Protein AF-A0A850T2B2-F1 (afdb_monomer)

Foldseek 3Di:
DDDDDPPPPPPFAAADAQCLQADDAAPVLAGFHGPQQLLLQLLLLLVVVLVPDDPVLNVLLLQLSLLLSQLQLLSLFPQQCCVRPVVSVCVVGVVVVPQDPQLADNPRLLLSLLLVCLLLVPPPPPDRFLSSVLSCCLVPDHDPDDRDHNQDVNRRHDNSSVSSNVSSVVSCVVRNDHGRYRPDPVSSVSSSVSSNVSSVVSVDCVVANSNGDDPVDDSPVPPD

Nearest PDB structures (foldseek):
  7k7e-assembly1_A  TM=2.366E-01  e=3.733E+00  Corynebacterium diphtheriae
  6z45-assembly1_B  TM=2.445E-01  e=4.548E+00  Homo sapiens
  5i82-assembly2_C  TM=2.034E-01  e=3.220E+00  Corynebacterium diphtheriae
  5i82-assembly1_A  TM=1.773E-01  e=3.383E+00  Corynebacterium diphtheriae

Radius of gyration: 18.35 Å; Cα contacts (8 Å, |Δi|>4): 344; chains: 1; bounding box: 45×34×75 Å

Sequence (224 aa):
MIFPTSNKRKQGSAAIPYTQCYAKTDENGKPGINVEFHLRYVAEVCRILRRQLPKILAALSKPAIPSASTHDIGKVSPGFQLKYFRDALIKQISGLSDKPSGHFITDHAHISACALWAHVHENNPFECPTVAQIAAMHHGSVLTQPLPTDSGELLGGSAWSKERKKLIEKMEAEYGTLSFHVPSLVQRDFISGMVTISDWIGSDESFFPATGLPPDIDTRVFEK

pLDDT: mean 85.58, std 16.01, range [34.06, 98.56]

Structure (mmCIF, N/CA/C/O backbone):
data_AF-A0A850T2B2-F1
#
_entry.id   AF-A0A850T2B2-F1
#
loop_
_atom_site.group_PDB
_atom_site.id
_atom_site.type_symbol
_atom_site.label_atom_id
_atom_site.label_alt_id
_atom_site.label_comp_id
_atom_site.label_asym_id
_atom_site.label_entity_id
_atom_site.label_seq_id
_atom_site.pdbx_PDB_ins_code
_atom_site.Cartn_x
_atom_site.Cartn_y
_atom_site.Cartn_z
_atom_site.occupancy
_atom_site.B_iso_or_equiv
_atom_site.auth_seq_id
_atom_site.auth_comp_id
_atom_site.auth_asym_id
_atom_site.auth_atom_id
_atom_site.pdbx_PDB_model_num
ATOM 1 N N . MET A 1 1 ? 8.172 4.364 52.284 1.00 37.88 1 MET A N 1
ATOM 2 C CA . MET A 1 1 ? 6.956 4.753 51.540 1.00 37.88 1 MET A CA 1
ATOM 3 C C . MET A 1 1 ? 7.066 4.104 50.165 1.00 37.88 1 MET A C 1
ATOM 5 O O . MET A 1 1 ? 7.899 4.523 49.375 1.00 37.88 1 MET A O 1
ATOM 9 N N . ILE A 1 2 ? 6.383 2.976 49.955 1.00 36.66 2 ILE A N 1
ATOM 10 C CA . ILE A 1 2 ? 6.466 2.180 48.720 1.00 36.66 2 ILE A CA 1
ATOM 11 C C . ILE A 1 2 ? 5.334 2.663 47.814 1.00 36.66 2 ILE A C 1
ATOM 13 O O . ILE A 1 2 ? 4.167 2.490 48.156 1.00 36.66 2 ILE A O 1
ATOM 17 N N . PHE A 1 3 ? 5.668 3.306 46.697 1.00 34.41 3 PHE A N 1
ATOM 18 C CA . PHE A 1 3 ? 4.680 3.642 45.675 1.00 34.41 3 PHE A CA 1
ATOM 19 C C . PHE A 1 3 ? 4.346 2.375 44.876 1.00 34.41 3 PHE A C 1
ATOM 21 O O . PHE A 1 3 ? 5.269 1.730 44.373 1.00 34.41 3 PHE A O 1
ATOM 28 N N . PRO A 1 4 ? 3.067 1.995 44.724 1.00 38.66 4 PRO A N 1
ATOM 29 C CA . PRO A 1 4 ? 2.708 0.906 43.836 1.00 38.66 4 PRO A CA 1
ATOM 30 C C . PRO A 1 4 ? 2.873 1.381 42.389 1.00 38.66 4 PRO A C 1
ATOM 32 O O . PRO A 1 4 ? 2.158 2.263 41.912 1.00 38.66 4 PRO A O 1
ATOM 35 N N . THR A 1 5 ? 3.821 0.788 41.669 1.00 40.38 5 THR A N 1
ATOM 36 C CA . THR A 1 5 ? 3.915 0.912 40.216 1.00 40.38 5 THR A CA 1
ATOM 37 C C . THR A 1 5 ? 2.758 0.137 39.596 1.00 40.38 5 THR A C 1
ATOM 39 O O . THR A 1 5 ? 2.791 -1.085 39.464 1.00 40.38 5 THR A O 1
ATOM 42 N N . SER A 1 6 ? 1.693 0.843 39.202 1.00 38.44 6 SER A N 1
ATOM 43 C CA . SER A 1 6 ? 0.664 0.243 38.358 1.00 38.44 6 SER A CA 1
ATOM 44 C C . SER A 1 6 ? 1.270 -0.017 36.980 1.00 38.44 6 SER A C 1
ATOM 46 O O . SER A 1 6 ? 1.320 0.869 36.124 1.00 38.44 6 SER A O 1
ATOM 48 N N . ASN A 1 7 ? 1.746 -1.236 36.756 1.00 40.16 7 ASN A N 1
ATOM 49 C CA . ASN A 1 7 ? 2.176 -1.692 35.444 1.00 40.16 7 ASN A CA 1
ATOM 50 C C . ASN A 1 7 ? 0.926 -2.007 34.605 1.00 40.16 7 ASN A C 1
ATOM 52 O O . ASN A 1 7 ? 0.600 -3.161 34.329 1.00 40.16 7 ASN A O 1
ATOM 56 N N . LYS A 1 8 ? 0.165 -0.968 34.238 1.00 41.16 8 LYS A N 1
ATOM 57 C CA . LYS A 1 8 ? -0.848 -1.093 33.192 1.00 41.16 8 LYS A CA 1
ATOM 58 C C . LYS A 1 8 ? -0.082 -1.271 31.889 1.00 41.16 8 LYS A C 1
ATOM 60 O O . LYS A 1 8 ? 0.346 -0.290 31.286 1.00 41.16 8 LYS A O 1
ATOM 65 N N . ARG A 1 9 ? 0.089 -2.525 31.451 1.00 37.97 9 ARG A N 1
ATOM 66 C CA . ARG A 1 9 ? 0.326 -2.824 30.034 1.00 37.97 9 ARG A CA 1
ATOM 67 C C . ARG A 1 9 ? -0.724 -2.028 29.263 1.00 37.97 9 ARG A C 1
ATOM 69 O O . ARG A 1 9 ? -1.908 -2.347 29.359 1.00 37.97 9 ARG A O 1
ATOM 76 N N . LYS A 1 10 ? -0.310 -0.958 28.579 1.00 42.69 10 LYS A N 1
ATOM 77 C CA . LYS A 1 10 ? -1.158 -0.265 27.611 1.00 42.69 10 LYS A CA 1
ATOM 78 C C . LYS A 1 10 ? -1.513 -1.319 26.570 1.00 42.69 10 LYS A C 1
ATOM 80 O O . LYS A 1 10 ? -0.677 -1.679 25.747 1.00 42.69 10 LYS A O 1
ATOM 85 N N . GLN A 1 11 ? -2.701 -1.907 26.688 1.00 43.28 11 GLN A N 1
ATOM 86 C CA . GLN A 1 11 ? -3.266 -2.681 25.598 1.00 43.28 11 GLN A CA 1
ATOM 87 C C . GLN A 1 11 ? -3.373 -1.692 24.440 1.00 43.28 11 GLN A C 1
ATOM 89 O O . GLN A 1 11 ? -4.061 -0.679 24.568 1.00 43.28 11 GLN A O 1
ATOM 94 N N . GLY A 1 12 ? -2.604 -1.926 23.374 1.00 50.50 12 GLY A N 1
ATOM 95 C CA . GLY A 1 12 ? -2.763 -1.167 22.139 1.00 50.50 12 GLY A CA 1
ATOM 96 C C . GLY A 1 12 ? -4.225 -1.223 21.704 1.00 50.50 12 GLY A C 1
ATOM 97 O O . GLY A 1 12 ? -4.936 -2.169 22.059 1.00 50.50 12 GLY A O 1
ATOM 98 N N . SER A 1 13 ? -4.686 -0.205 20.976 1.00 59.59 13 SER A N 1
ATOM 99 C CA . SER A 1 13 ? -6.047 -0.220 20.436 1.00 59.59 13 SER A CA 1
ATOM 100 C C . SER A 1 13 ? -6.314 -1.551 19.724 1.00 59.59 13 SER A C 1
ATOM 102 O O . SER A 1 13 ? -5.437 -2.051 19.014 1.00 59.59 13 SER A O 1
ATOM 104 N N . ALA A 1 14 ? -7.481 -2.161 19.955 1.00 83.81 14 ALA A N 1
ATOM 105 C CA . ALA A 1 14 ? -7.878 -3.333 19.183 1.00 83.81 14 ALA A CA 1
ATOM 106 C C . ALA A 1 14 ? -7.812 -2.969 17.689 1.00 83.81 14 ALA A C 1
ATOM 108 O O . ALA A 1 14 ? -8.225 -1.874 17.307 1.00 83.81 14 ALA A O 1
ATOM 109 N N . ALA A 1 15 ? -7.238 -3.846 16.869 1.00 92.69 15 ALA A N 1
ATOM 110 C CA . ALA A 1 15 ? -7.205 -3.695 15.418 1.00 92.69 15 ALA A CA 1
ATOM 111 C C . ALA A 1 15 ? -8.206 -4.664 14.789 1.00 92.69 15 ALA A C 1
ATOM 113 O O . ALA A 1 15 ? -8.443 -5.743 15.337 1.00 92.69 15 ALA A O 1
ATOM 114 N N . ILE A 1 16 ? -8.771 -4.287 13.644 1.00 94.94 16 ILE A N 1
ATOM 115 C CA . ILE A 1 16 ? -9.492 -5.231 12.786 1.00 94.94 16 ILE A CA 1
ATOM 116 C C . ILE A 1 16 ? -8.487 -5.959 11.884 1.00 94.94 16 ILE A C 1
ATOM 118 O O . ILE A 1 16 ? -7.443 -5.382 11.570 1.00 94.94 16 ILE A O 1
ATOM 122 N N . PRO A 1 17 ? -8.778 -7.194 11.444 1.00 96.81 17 PRO A N 1
ATOM 123 C CA . PRO A 1 17 ? -7.978 -7.874 10.432 1.00 96.81 17 PRO A CA 1
ATOM 124 C C . PRO A 1 17 ? -7.782 -7.015 9.175 1.00 96.81 17 PRO A C 1
ATOM 126 O O . PRO A 1 17 ? -8.720 -6.345 8.732 1.00 96.81 17 PRO A O 1
ATOM 129 N N . TYR A 1 18 ? -6.603 -7.076 8.544 1.00 97.69 18 TYR A N 1
ATOM 130 C CA . TYR A 1 18 ? -6.355 -6.328 7.297 1.00 97.69 18 TYR A CA 1
ATOM 131 C C . TYR A 1 18 ? -7.363 -6.674 6.184 1.00 97.69 18 TYR A C 1
ATOM 133 O O . TYR A 1 18 ? -7.684 -5.826 5.355 1.00 97.69 18 TYR A O 1
ATOM 141 N N . THR A 1 19 ? -7.920 -7.889 6.199 1.00 95.75 19 THR A N 1
ATOM 142 C CA . THR A 1 19 ? -8.944 -8.352 5.247 1.00 95.75 19 THR A CA 1
ATOM 143 C C . THR A 1 19 ? -10.271 -7.595 5.358 1.00 95.75 19 THR A C 1
ATOM 145 O O . THR A 1 19 ? -11.078 -7.649 4.431 1.00 95.75 19 THR A O 1
ATOM 148 N N . GLN A 1 20 ? -10.491 -6.885 6.469 1.00 95.75 20 GLN A N 1
ATOM 149 C CA . GLN A 1 20 ? -11.664 -6.049 6.745 1.00 95.75 20 GLN A CA 1
ATOM 150 C C . GLN A 1 20 ? -11.359 -4.545 6.632 1.00 95.75 20 GLN A C 1
ATOM 152 O O . GLN A 1 20 ? -12.229 -3.721 6.909 1.00 95.75 20 GLN A O 1
ATOM 157 N N . CYS A 1 21 ? -10.136 -4.172 6.240 1.00 97.12 21 CYS A N 1
ATOM 158 C CA . CYS A 1 21 ? -9.776 -2.787 5.951 1.00 97.12 21 CYS A CA 1
ATOM 159 C C . CYS A 1 21 ? -10.123 -2.454 4.501 1.00 97.12 21 CYS A C 1
ATOM 161 O O . CYS A 1 21 ? -9.675 -3.137 3.580 1.00 97.12 21 CYS A O 1
ATOM 163 N N . TYR A 1 22 ? -10.879 -1.383 4.289 1.00 97.19 22 TYR A N 1
ATOM 164 C CA . TYR A 1 22 ? -11.360 -0.993 2.966 1.00 97.19 22 TYR A CA 1
ATOM 165 C C . TYR A 1 22 ? -10.413 -0.015 2.271 1.00 97.19 22 TYR A C 1
ATOM 167 O O . TYR A 1 22 ? -9.770 0.803 2.932 1.00 97.19 22 TYR A O 1
ATOM 175 N N . ALA A 1 23 ? -10.319 -0.099 0.943 1.00 96.38 23 ALA A N 1
ATOM 176 C CA . ALA A 1 23 ? -9.528 0.831 0.134 1.00 96.38 23 ALA A CA 1
ATOM 177 C C . ALA A 1 23 ? -10.381 1.833 -0.640 1.00 96.38 23 ALA A C 1
ATOM 179 O O . ALA A 1 23 ? -9.962 2.983 -0.783 1.00 96.38 23 ALA A O 1
ATOM 180 N N . LYS A 1 24 ? -11.552 1.402 -1.120 1.00 93.69 24 LYS A N 1
ATOM 181 C CA . LYS A 1 24 ? -12.480 2.210 -1.917 1.00 93.69 24 LYS A CA 1
ATOM 182 C C . LYS A 1 24 ? -13.882 2.196 -1.310 1.00 93.69 24 LYS A C 1
ATOM 184 O O . LYS A 1 24 ? -14.239 1.279 -0.566 1.00 93.69 24 LYS A O 1
ATOM 189 N N . THR A 1 25 ? -14.665 3.213 -1.642 1.00 91.81 25 THR A N 1
ATOM 190 C CA . THR A 1 25 ? -16.116 3.245 -1.428 1.00 91.81 25 THR A CA 1
ATOM 191 C C . THR A 1 25 ? -16.837 2.865 -2.717 1.00 91.81 25 THR A C 1
ATOM 193 O O . THR A 1 25 ? -16.293 3.091 -3.790 1.00 91.81 25 THR A O 1
ATOM 196 N N . ASP A 1 26 ? -18.045 2.316 -2.626 1.00 88.44 26 ASP A N 1
ATOM 197 C CA . ASP A 1 26 ? -18.934 2.164 -3.780 1.00 88.44 26 ASP A CA 1
ATOM 198 C C . ASP A 1 26 ? -19.604 3.497 -4.173 1.00 88.44 26 ASP A C 1
ATOM 200 O O . ASP A 1 26 ? -19.428 4.527 -3.514 1.00 88.44 26 ASP A O 1
ATOM 204 N N . GLU A 1 27 ? -20.420 3.463 -5.231 1.00 86.31 27 GLU A N 1
ATOM 205 C CA . GLU A 1 27 ? -21.204 4.606 -5.729 1.00 86.31 27 GLU A CA 1
ATOM 206 C C . GLU A 1 27 ? -22.140 5.233 -4.675 1.00 86.31 27 GLU A C 1
ATOM 208 O O . GLU A 1 27 ? -22.530 6.393 -4.792 1.00 86.31 27 GLU A O 1
ATOM 213 N N . ASN A 1 28 ? -22.481 4.484 -3.620 1.00 86.00 28 ASN A N 1
ATOM 214 C CA . ASN A 1 28 ? -23.339 4.914 -2.519 1.00 86.00 28 ASN A CA 1
ATOM 215 C C . ASN A 1 28 ? -22.534 5.364 -1.286 1.00 86.00 28 ASN A C 1
ATOM 217 O O . ASN A 1 28 ? -23.116 5.598 -0.223 1.00 86.00 28 ASN A O 1
ATOM 221 N N . GLY A 1 29 ? -21.204 5.451 -1.388 1.00 84.75 29 GLY A N 1
ATOM 222 C CA . GLY A 1 29 ? -20.316 5.802 -0.280 1.00 84.75 29 GLY A CA 1
ATOM 223 C C . GLY A 1 29 ? -20.150 4.694 0.766 1.00 84.75 29 GLY A C 1
ATOM 224 O O . GLY A 1 29 ? -19.632 4.952 1.854 1.00 84.75 29 GLY A O 1
ATOM 225 N N . LYS A 1 30 ? -20.594 3.463 0.486 1.00 89.06 30 LYS A N 1
ATOM 226 C CA . LYS A 1 30 ? -20.427 2.310 1.381 1.00 89.06 30 LYS A CA 1
ATOM 227 C C . LYS A 1 30 ? -19.070 1.644 1.154 1.00 89.06 30 LYS A C 1
ATOM 229 O O . LYS A 1 30 ? -18.462 1.838 0.107 1.00 89.06 30 LYS A O 1
ATOM 234 N N . PRO A 1 31 ? -18.569 0.848 2.114 1.00 93.06 31 PRO A N 1
ATOM 235 C CA . PRO A 1 31 ? -17.324 0.115 1.923 1.00 93.06 31 PRO A CA 1
ATOM 236 C C . PRO A 1 31 ? -17.368 -0.818 0.702 1.00 93.06 31 PRO A C 1
ATOM 238 O O . PRO A 1 31 ? -18.277 -1.640 0.595 1.00 93.06 31 PRO A O 1
ATOM 241 N N . GLY A 1 32 ? -16.387 -0.679 -0.192 1.00 92.62 32 GLY A N 1
ATOM 242 C CA . GLY A 1 32 ? -16.216 -1.506 -1.387 1.00 92.62 32 GLY A CA 1
ATOM 243 C C . GLY A 1 32 ? -15.112 -2.552 -1.214 1.00 92.62 32 GLY A C 1
ATOM 244 O O . GLY A 1 32 ? -15.068 -3.272 -0.215 1.00 92.62 32 GLY A O 1
ATOM 245 N N . ILE A 1 33 ? -14.191 -2.633 -2.178 1.00 94.06 33 ILE A N 1
ATOM 246 C CA . ILE A 1 33 ? -13.051 -3.552 -2.124 1.00 94.06 33 ILE A CA 1
ATOM 247 C C . ILE A 1 33 ? -12.125 -3.253 -0.939 1.00 94.06 33 ILE A C 1
ATOM 249 O O . ILE A 1 33 ? -11.910 -2.102 -0.532 1.00 94.06 33 ILE A O 1
ATOM 253 N N . ASN A 1 34 ? -11.537 -4.322 -0.403 1.00 95.81 34 ASN A N 1
ATOM 254 C CA . ASN A 1 34 ? -10.546 -4.221 0.658 1.00 95.81 34 ASN A CA 1
ATOM 255 C C . ASN A 1 34 ? -9.162 -3.801 0.124 1.00 95.81 34 ASN A C 1
ATOM 257 O O . ASN A 1 34 ? -8.914 -3.785 -1.085 1.00 95.81 34 ASN A O 1
ATOM 261 N N . VAL A 1 35 ? -8.260 -3.444 1.043 1.00 97.81 35 VAL A N 1
ATOM 262 C CA . VAL A 1 35 ? -6.896 -2.999 0.706 1.00 97.81 35 VAL A CA 1
ATOM 263 C C . VAL A 1 35 ? -6.122 -4.070 -0.057 1.00 97.81 35 VAL A C 1
ATOM 265 O O . VAL A 1 35 ? -5.463 -3.753 -1.039 1.00 97.81 35 VAL A O 1
ATOM 268 N N . GLU A 1 36 ? -6.242 -5.338 0.336 1.00 97.31 36 GLU A N 1
ATOM 269 C CA . GLU A 1 36 ? -5.565 -6.452 -0.335 1.00 97.31 36 GLU A CA 1
ATOM 270 C C . GLU A 1 36 ? -5.941 -6.546 -1.822 1.00 97.31 36 GLU A C 1
ATOM 272 O O . GLU A 1 36 ? -5.057 -6.655 -2.669 1.00 97.31 36 GLU A O 1
ATOM 277 N N . PHE A 1 37 ? -7.231 -6.466 -2.161 1.00 95.25 37 PHE A N 1
ATOM 278 C CA . PHE A 1 37 ? -7.676 -6.521 -3.556 1.00 95.25 37 PHE A CA 1
ATOM 279 C C . PHE A 1 37 ? -7.165 -5.335 -4.375 1.00 95.25 37 PHE A C 1
ATOM 281 O O . PHE A 1 37 ? -6.673 -5.545 -5.483 1.00 95.25 37 PHE A O 1
ATOM 288 N N . HIS A 1 38 ? -7.210 -4.118 -3.823 1.00 97.00 38 HIS A N 1
ATOM 289 C CA . HIS A 1 38 ? -6.655 -2.936 -4.496 1.00 97.00 38 HIS A CA 1
ATOM 290 C C . HIS A 1 38 ? -5.157 -3.101 -4.786 1.00 97.00 38 HIS A C 1
ATOM 292 O O . HIS A 1 38 ? -4.717 -2.894 -5.915 1.00 97.00 38 HIS A O 1
ATOM 298 N N . LEU A 1 39 ? -4.379 -3.565 -3.803 1.00 97.81 39 LEU A N 1
ATOM 299 C CA . LEU A 1 39 ? -2.945 -3.820 -3.974 1.00 97.81 39 LEU A CA 1
ATOM 300 C C . LEU A 1 39 ? -2.662 -4.841 -5.081 1.00 97.81 39 LEU A C 1
ATOM 302 O O . LEU A 1 39 ? -1.748 -4.632 -5.882 1.00 97.81 39 LEU A O 1
ATOM 306 N N . ARG A 1 40 ? -3.465 -5.911 -5.172 1.00 97.06 40 ARG A N 1
ATOM 307 C CA . ARG A 1 40 ? -3.362 -6.877 -6.274 1.00 97.06 40 ARG A CA 1
ATOM 308 C C . ARG A 1 40 ? -3.625 -6.213 -7.619 1.00 97.06 40 ARG A C 1
ATOM 310 O O . ARG A 1 40 ? -2.798 -6.346 -8.511 1.00 97.06 40 ARG A O 1
ATOM 317 N N . TYR A 1 41 ? -4.715 -5.460 -7.768 1.00 95.88 41 TYR A N 1
ATOM 318 C CA . TYR A 1 41 ? -5.038 -4.788 -9.034 1.00 95.88 41 TYR A CA 1
ATOM 319 C C . TYR A 1 41 ? -3.892 -3.889 -9.505 1.00 95.88 41 TYR A C 1
ATOM 321 O O . TYR A 1 41 ? -3.453 -3.987 -10.651 1.00 95.88 41 TYR A O 1
ATOM 329 N N . VAL A 1 42 ? -3.332 -3.090 -8.601 1.00 97.56 42 VAL A N 1
ATOM 330 C CA . VAL A 1 42 ? -2.213 -2.194 -8.914 1.00 97.56 42 VAL A CA 1
ATOM 331 C C . VAL A 1 42 ? -0.940 -2.973 -9.279 1.00 97.56 42 VAL A C 1
ATOM 333 O O . VAL A 1 42 ? -0.238 -2.602 -10.223 1.00 97.56 42 VAL A O 1
ATOM 336 N N . ALA A 1 43 ? -0.653 -4.095 -8.615 1.00 97.25 43 ALA A N 1
ATOM 337 C CA . ALA A 1 43 ? 0.478 -4.959 -8.962 1.00 97.25 43 ALA A CA 1
ATOM 338 C C . ALA A 1 43 ? 0.307 -5.657 -10.328 1.00 97.25 43 ALA A C 1
ATOM 340 O O . ALA A 1 43 ? 1.262 -5.759 -11.106 1.00 97.25 43 ALA A O 1
ATOM 341 N N . GLU A 1 44 ? -0.908 -6.109 -10.650 1.00 95.94 44 GLU A N 1
ATOM 342 C CA . GLU A 1 44 ? -1.291 -6.670 -11.951 1.00 95.94 44 GLU A CA 1
ATOM 343 C C . GLU A 1 44 ? -1.097 -5.660 -13.084 1.00 95.94 44 GLU A C 1
ATOM 345 O O . GLU A 1 44 ? -0.399 -5.950 -14.062 1.00 95.94 44 GLU A O 1
ATOM 350 N N . VAL A 1 45 ? -1.612 -4.442 -12.912 1.00 96.88 45 VAL A N 1
ATOM 351 C CA . VAL A 1 45 ? -1.394 -3.340 -13.854 1.00 96.88 45 VAL A CA 1
ATOM 352 C C . VAL A 1 45 ? 0.101 -3.063 -14.022 1.00 96.88 45 VAL A C 1
ATOM 354 O O . VAL A 1 45 ? 0.594 -3.006 -15.151 1.00 96.88 45 VAL A O 1
ATOM 357 N N . CYS A 1 46 ? 0.852 -2.958 -12.922 1.00 97.00 46 CYS A N 1
ATOM 358 C CA . CYS A 1 46 ? 2.287 -2.680 -12.965 1.00 97.00 46 CYS A CA 1
ATOM 359 C C . CYS A 1 46 ? 3.059 -3.740 -13.764 1.00 97.00 46 CYS A C 1
ATOM 361 O O . CYS A 1 46 ? 3.940 -3.412 -14.567 1.00 97.00 46 CYS A O 1
ATOM 363 N N . ARG A 1 47 ? 2.710 -5.023 -13.607 1.00 95.81 47 ARG A N 1
ATOM 364 C CA . ARG A 1 47 ? 3.320 -6.114 -14.378 1.00 95.81 47 ARG A CA 1
ATOM 365 C C . ARG A 1 47 ? 3.019 -5.994 -15.868 1.00 95.81 47 ARG A C 1
ATOM 367 O O . ARG A 1 47 ? 3.930 -6.208 -16.670 1.00 95.81 47 ARG A O 1
ATOM 374 N N . ILE A 1 48 ? 1.782 -5.656 -16.240 1.00 95.31 48 ILE A N 1
ATOM 375 C CA . ILE A 1 48 ? 1.384 -5.460 -17.642 1.00 95.31 48 ILE A CA 1
ATOM 376 C C . ILE A 1 48 ? 2.156 -4.284 -18.247 1.00 95.31 48 ILE A C 1
ATOM 378 O O . ILE A 1 48 ? 2.794 -4.456 -19.286 1.00 95.31 48 ILE A O 1
ATOM 382 N N . LEU A 1 49 ? 2.199 -3.133 -17.567 1.00 95.00 49 LEU A N 1
ATOM 383 C CA . LEU A 1 49 ? 2.973 -1.967 -18.007 1.00 95.00 49 LEU A CA 1
ATOM 384 C C . LEU A 1 49 ? 4.454 -2.313 -18.178 1.00 95.00 49 LEU A C 1
ATOM 386 O O . LEU A 1 49 ? 5.060 -2.005 -19.203 1.00 95.00 49 LEU A O 1
ATOM 390 N N . ARG A 1 50 ? 5.040 -3.029 -17.211 1.00 94.88 50 ARG A N 1
ATOM 391 C CA . ARG A 1 50 ? 6.441 -3.454 -17.272 1.00 94.88 50 ARG A CA 1
ATOM 392 C C . ARG A 1 50 ? 6.736 -4.356 -18.474 1.00 94.88 50 ARG A C 1
ATOM 394 O O . ARG A 1 50 ? 7.817 -4.237 -19.047 1.00 94.88 50 ARG A O 1
ATOM 401 N N . ARG A 1 51 ? 5.815 -5.247 -18.863 1.00 94.56 51 ARG A N 1
ATOM 402 C CA . ARG A 1 51 ? 5.971 -6.124 -20.044 1.00 94.56 51 ARG A CA 1
ATOM 403 C C . ARG A 1 51 ? 6.008 -5.345 -21.360 1.00 94.56 51 ARG A C 1
ATOM 405 O O . ARG A 1 51 ? 6.601 -5.831 -22.317 1.00 94.56 51 ARG A O 1
ATOM 412 N N . GLN A 1 52 ? 5.414 -4.154 -21.403 1.00 93.94 52 GLN A N 1
ATOM 413 C CA . GLN A 1 52 ? 5.409 -3.292 -22.588 1.00 93.94 52 GLN A CA 1
ATOM 414 C C . GLN A 1 52 ? 6.660 -2.408 -22.705 1.00 93.94 52 GLN A C 1
ATOM 416 O O . GLN A 1 52 ? 6.877 -1.776 -23.738 1.00 93.94 52 GLN A O 1
ATOM 421 N N . LEU A 1 53 ? 7.510 -2.364 -21.673 1.00 93.75 53 LEU A N 1
ATOM 422 C CA . LEU A 1 53 ? 8.726 -1.559 -21.692 1.00 93.75 53 LEU A CA 1
ATOM 423 C C . LEU A 1 53 ? 9.833 -2.191 -22.557 1.00 93.75 53 LEU A C 1
ATOM 425 O O . LEU A 1 53 ? 10.002 -3.414 -22.570 1.00 93.75 53 LEU A O 1
ATOM 429 N N . PRO A 1 54 ? 10.695 -1.368 -23.187 1.00 95.38 54 PRO A N 1
ATOM 430 C CA . PRO A 1 54 ? 11.961 -1.833 -23.741 1.00 95.38 54 PRO A CA 1
ATOM 431 C C . PRO A 1 54 ? 12.782 -2.619 -22.708 1.00 95.38 54 PRO A C 1
ATOM 433 O O . PRO A 1 54 ? 12.803 -2.269 -21.526 1.00 95.38 54 PRO A O 1
ATOM 436 N N . LYS A 1 55 ? 13.527 -3.640 -23.161 1.00 92.38 55 LYS A N 1
ATOM 437 C CA . LYS A 1 55 ? 14.273 -4.580 -22.291 1.00 92.38 55 LYS A CA 1
ATOM 438 C C . LYS A 1 55 ? 15.107 -3.892 -21.203 1.00 92.38 55 LYS A C 1
ATOM 440 O O . LYS A 1 55 ? 15.122 -4.358 -20.066 1.00 92.38 55 LYS A O 1
ATOM 445 N N . ILE A 1 56 ? 15.780 -2.790 -21.541 1.00 89.75 56 ILE A N 1
ATOM 446 C CA . ILE A 1 56 ? 16.613 -2.040 -20.592 1.00 89.75 56 ILE A CA 1
ATOM 447 C C . ILE A 1 56 ? 15.780 -1.413 -19.466 1.00 89.75 56 ILE A C 1
ATOM 449 O O . ILE A 1 56 ? 16.119 -1.563 -18.296 1.00 89.75 56 ILE A O 1
ATOM 453 N N . LEU A 1 57 ? 14.643 -0.796 -19.796 1.00 90.81 57 LEU A N 1
ATOM 454 C CA . LEU A 1 57 ? 13.747 -0.195 -18.809 1.00 90.81 57 LEU A CA 1
ATOM 455 C C . LEU A 1 57 ? 13.050 -1.270 -17.967 1.00 90.81 57 LEU A C 1
ATOM 457 O O . LEU A 1 57 ? 12.938 -1.115 -16.756 1.00 90.81 57 LEU A O 1
ATOM 461 N N . ALA A 1 58 ? 12.673 -2.401 -18.573 1.00 88.94 58 ALA A N 1
ATOM 462 C CA . ALA A 1 58 ? 12.107 -3.544 -17.855 1.00 88.94 58 ALA A CA 1
ATOM 463 C C . ALA A 1 58 ? 13.092 -4.175 -16.848 1.00 88.94 58 ALA A C 1
ATOM 465 O O . ALA A 1 58 ? 12.679 -4.727 -15.821 1.00 88.94 58 ALA A O 1
ATOM 466 N N . ALA A 1 59 ? 14.398 -4.125 -17.132 1.00 87.00 59 ALA A N 1
ATOM 467 C CA . ALA A 1 59 ? 15.434 -4.572 -16.204 1.00 87.00 59 ALA A CA 1
ATOM 468 C C . ALA A 1 59 ? 15.604 -3.597 -15.028 1.00 87.00 59 ALA A C 1
ATOM 470 O O . ALA A 1 59 ? 15.747 -4.043 -13.890 1.00 87.00 59 ALA A O 1
ATOM 471 N N . LEU A 1 60 ? 15.527 -2.288 -15.290 1.00 86.81 60 LEU A N 1
ATOM 472 C CA . LEU A 1 60 ? 15.594 -1.243 -14.264 1.00 86.81 60 LEU A CA 1
ATOM 473 C C . LEU A 1 60 ? 14.348 -1.220 -13.363 1.00 86.81 60 LEU A C 1
ATOM 475 O O . LEU A 1 60 ? 14.457 -0.919 -12.179 1.00 86.81 60 LEU A O 1
ATOM 479 N N . SER A 1 61 ? 13.176 -1.596 -13.869 1.00 88.38 61 SER A N 1
ATOM 480 C CA . SER A 1 61 ? 11.928 -1.612 -13.095 1.00 88.38 61 SER A CA 1
ATOM 481 C C . SER A 1 61 ? 11.624 -2.937 -12.395 1.00 88.38 61 SER A C 1
ATOM 483 O O . SER A 1 61 ? 10.486 -3.161 -11.994 1.00 88.38 61 SER A O 1
ATOM 485 N N . LYS A 1 62 ? 12.600 -3.839 -12.215 1.00 86.75 62 LYS A N 1
ATOM 486 C CA . LYS A 1 62 ? 12.373 -5.100 -11.477 1.00 86.75 62 LYS A CA 1
ATOM 487 C C . LYS A 1 62 ? 11.686 -4.898 -10.110 1.00 86.75 62 LYS A C 1
ATOM 489 O O . LYS A 1 62 ? 10.741 -5.636 -9.851 1.00 86.75 62 LYS A O 1
ATOM 494 N N . PRO A 1 63 ? 12.064 -3.904 -9.279 1.00 92.38 63 PRO A N 1
ATOM 495 C CA . PRO A 1 63 ? 11.391 -3.673 -7.999 1.00 92.38 63 PRO A CA 1
ATOM 496 C C . PRO A 1 63 ? 9.991 -3.046 -8.115 1.00 92.38 63 PRO A C 1
ATOM 498 O O . PRO A 1 63 ? 9.310 -2.923 -7.106 1.00 92.38 63 PRO A O 1
ATOM 501 N N . ALA A 1 64 ? 9.537 -2.644 -9.309 1.00 94.56 64 ALA A N 1
ATOM 502 C CA . ALA A 1 64 ? 8.281 -1.909 -9.457 1.00 94.56 64 ALA A CA 1
ATOM 503 C C . ALA A 1 64 ? 7.049 -2.735 -9.076 1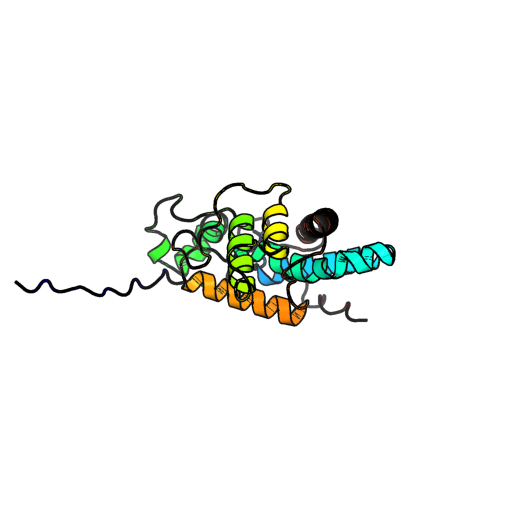.00 94.56 64 ALA A C 1
ATOM 505 O O . ALA A 1 64 ? 6.161 -2.207 -8.420 1.00 94.56 64 ALA A O 1
ATOM 506 N N . ILE A 1 65 ? 7.011 -4.024 -9.427 1.00 96.00 65 ILE A N 1
ATOM 507 C CA . ILE A 1 65 ? 5.874 -4.904 -9.114 1.00 96.00 65 ILE A CA 1
ATOM 508 C C . ILE A 1 65 ? 5.706 -5.094 -7.592 1.00 96.00 65 ILE A C 1
ATOM 510 O O . ILE A 1 65 ? 4.621 -4.797 -7.090 1.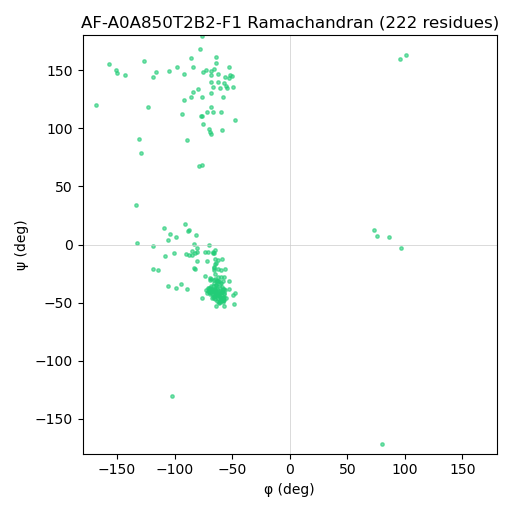00 96.00 65 ILE A O 1
ATOM 514 N N . PRO A 1 66 ? 6.735 -5.504 -6.820 1.00 95.75 66 PRO A N 1
ATOM 515 C CA . PRO A 1 66 ? 6.587 -5.616 -5.369 1.00 95.75 66 PRO A CA 1
ATOM 516 C C . PRO A 1 66 ? 6.324 -4.258 -4.692 1.00 95.75 66 PRO A C 1
ATOM 518 O O . PRO A 1 66 ? 5.512 -4.183 -3.768 1.00 95.75 66 PRO A O 1
ATOM 521 N N . SER A 1 67 ? 6.900 -3.153 -5.186 1.00 95.94 67 SER A N 1
ATOM 522 C CA . SER A 1 67 ? 6.563 -1.808 -4.689 1.00 95.94 67 SER A CA 1
ATOM 523 C C . SER A 1 67 ? 5.107 -1.413 -4.970 1.00 95.94 67 SER A C 1
ATOM 525 O O . SER A 1 67 ? 4.442 -0.872 -4.091 1.00 95.94 67 SER A O 1
ATOM 527 N N . ALA A 1 68 ? 4.576 -1.729 -6.152 1.00 97.50 68 ALA A N 1
ATOM 528 C CA . ALA A 1 68 ? 3.174 -1.509 -6.503 1.00 97.50 68 ALA A CA 1
ATOM 529 C C . ALA A 1 68 ? 2.235 -2.316 -5.593 1.00 97.50 68 ALA A C 1
ATOM 531 O O . ALA A 1 68 ? 1.253 -1.777 -5.089 1.00 97.50 68 ALA A O 1
ATOM 532 N N . SER A 1 69 ? 2.590 -3.568 -5.292 1.00 97.75 69 SER A N 1
ATOM 533 C CA . SER A 1 69 ? 1.811 -4.443 -4.403 1.00 97.75 69 SER A CA 1
ATOM 534 C C . SER A 1 69 ? 1.775 -3.996 -2.937 1.00 97.75 69 SER A C 1
ATOM 536 O O . SER A 1 69 ? 1.062 -4.589 -2.137 1.00 97.75 69 SER A O 1
ATOM 538 N N . THR A 1 70 ? 2.529 -2.962 -2.555 1.00 97.62 70 THR A N 1
ATOM 539 C CA . THR A 1 70 ? 2.633 -2.511 -1.158 1.00 97.62 70 THR A CA 1
ATOM 540 C C . THR A 1 70 ? 2.480 -0.999 -0.962 1.00 97.62 70 THR A C 1
ATOM 542 O O . THR A 1 70 ? 2.539 -0.522 0.172 1.00 97.62 70 THR A O 1
ATOM 545 N N . HIS A 1 71 ? 2.236 -0.231 -2.029 1.00 96.94 71 HIS A N 1
ATOM 546 C CA . HIS 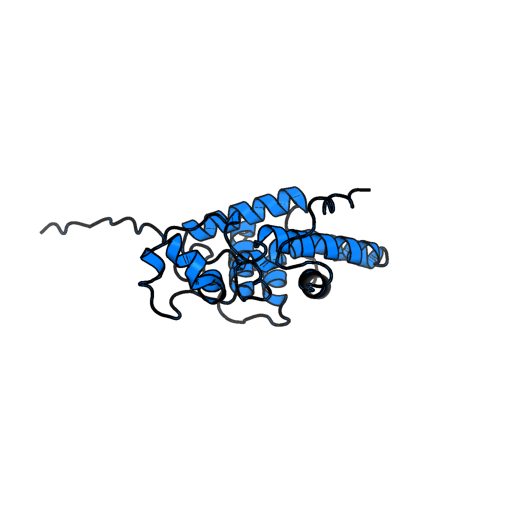A 1 71 ? 2.178 1.237 -1.968 1.00 96.94 71 HIS A CA 1
ATOM 547 C C . HIS A 1 71 ? 1.128 1.770 -0.973 1.00 96.94 71 HIS A C 1
ATOM 549 O O . HIS A 1 71 ? 1.346 2.794 -0.326 1.00 96.94 71 HIS A O 1
ATOM 555 N N . ASP A 1 72 ? 0.031 1.029 -0.797 1.00 97.75 72 ASP A N 1
ATOM 556 C CA . ASP A 1 72 ? -1.175 1.437 -0.069 1.00 97.75 72 ASP A CA 1
ATOM 557 C C . ASP A 1 72 ? -1.388 0.721 1.278 1.00 97.75 72 ASP A C 1
ATOM 559 O O . ASP A 1 72 ? -2.463 0.792 1.879 1.00 97.75 72 ASP A O 1
ATOM 563 N N . ILE A 1 73 ? -0.362 0.039 1.798 1.00 98.19 73 ILE A N 1
ATOM 564 C CA . ILE A 1 73 ? -0.418 -0.675 3.088 1.00 98.19 73 ILE A CA 1
ATOM 565 C C . ILE A 1 73 ? -0.903 0.223 4.238 1.00 98.19 73 ILE A C 1
ATOM 567 O O . ILE A 1 73 ? -1.586 -0.239 5.154 1.00 98.19 73 ILE A O 1
ATOM 571 N N . GLY A 1 74 ? -0.610 1.521 4.192 1.00 97.56 74 GLY A N 1
ATOM 572 C CA . GLY A 1 74 ? -1.037 2.498 5.183 1.00 97.56 74 GLY A CA 1
ATOM 573 C C . GLY A 1 74 ? -2.546 2.726 5.256 1.00 97.56 74 GLY A C 1
ATOM 574 O O . GLY A 1 74 ? -3.021 3.281 6.251 1.00 97.56 74 GLY A O 1
ATOM 575 N N . LYS A 1 75 ? -3.330 2.243 4.282 1.00 98.38 75 LYS A N 1
ATOM 576 C CA . LYS A 1 75 ? -4.798 2.187 4.386 1.00 98.38 75 LYS A CA 1
ATOM 577 C C . LYS A 1 75 ? -5.260 1.216 5.482 1.00 98.38 75 LYS A C 1
ATOM 579 O O . LYS A 1 75 ? -6.349 1.391 6.030 1.00 98.38 75 LYS A O 1
ATOM 584 N N . VAL A 1 76 ? -4.417 0.256 5.883 1.00 98.38 76 VAL A N 1
ATOM 585 C CA . VAL A 1 76 ? -4.587 -0.587 7.083 1.00 98.38 76 VAL A CA 1
ATOM 586 C C . VAL A 1 76 ? -4.158 0.211 8.322 1.00 98.38 76 VAL A C 1
ATOM 588 O O . VAL A 1 76 ? -3.127 -0.024 8.962 1.00 98.38 76 VAL A O 1
ATOM 591 N N . SER A 1 77 ? -4.941 1.238 8.639 1.00 97.25 77 SER A N 1
ATOM 592 C CA . SER A 1 77 ? -4.725 2.117 9.786 1.00 97.25 77 SER A CA 1
ATOM 593 C C . SER A 1 77 ? -6.048 2.687 10.293 1.00 97.25 77 SER A C 1
ATOM 595 O O . SER A 1 77 ? -6.966 2.922 9.502 1.00 97.25 77 SER A O 1
ATOM 597 N N . PRO A 1 78 ? -6.171 2.977 11.601 1.00 95.94 78 PRO A N 1
ATOM 598 C CA . PRO A 1 78 ? -7.413 3.518 12.133 1.00 95.94 78 PRO A CA 1
ATOM 599 C C . PRO A 1 78 ? -7.704 4.910 11.574 1.00 95.94 78 PRO A C 1
ATOM 601 O O . PRO A 1 78 ? -8.863 5.232 11.361 1.00 95.94 78 PRO A O 1
ATOM 604 N N . GLY A 1 79 ? -6.689 5.735 11.299 1.00 95.38 79 GLY A N 1
ATOM 605 C CA . GLY A 1 79 ? -6.910 7.081 10.773 1.00 95.38 79 GLY A CA 1
ATOM 606 C C . GLY A 1 79 ? -7.494 7.083 9.362 1.00 95.38 79 GLY A C 1
ATOM 607 O O . GLY A 1 79 ? -8.478 7.781 9.122 1.00 95.38 79 GLY A O 1
ATOM 608 N N . PHE A 1 80 ? -6.963 6.262 8.449 1.00 96.12 80 PHE A N 1
ATOM 609 C CA . PHE A 1 80 ? -7.546 6.119 7.112 1.00 96.12 80 PHE A CA 1
ATOM 610 C C . PHE A 1 80 ? -8.951 5.502 7.181 1.00 96.12 80 PHE A C 1
ATOM 612 O O . PHE A 1 80 ? -9.894 6.043 6.602 1.00 96.12 80 PHE A O 1
ATOM 619 N N . GLN A 1 81 ? -9.121 4.423 7.955 1.00 96.38 81 GLN A N 1
ATOM 620 C CA . GLN A 1 81 ? -10.414 3.748 8.078 1.00 96.38 81 GLN A CA 1
ATOM 621 C C . GLN A 1 81 ? -11.481 4.635 8.748 1.00 96.38 81 GLN A C 1
ATOM 623 O O . GLN A 1 81 ? -12.624 4.647 8.308 1.00 96.38 81 GLN A O 1
ATOM 628 N N . LEU A 1 82 ? -11.137 5.440 9.759 1.00 93.94 82 LEU A N 1
ATOM 629 C CA . LEU A 1 82 ? -12.066 6.401 10.375 1.00 93.94 82 LEU A CA 1
ATOM 630 C C . LEU A 1 82 ? -12.429 7.556 9.443 1.00 93.94 82 LEU A C 1
ATOM 632 O O . LEU A 1 82 ? -13.518 8.107 9.583 1.00 93.94 82 LEU A O 1
ATOM 636 N N . LYS A 1 83 ? -11.528 7.948 8.537 1.00 92.81 83 LYS A N 1
ATOM 637 C CA . LYS A 1 83 ? -11.770 9.044 7.595 1.00 92.81 83 LYS A CA 1
ATOM 638 C C . LYS A 1 83 ? -12.825 8.676 6.553 1.00 92.81 83 LYS A C 1
ATOM 640 O O . LYS A 1 83 ? -13.665 9.514 6.248 1.00 92.81 83 LYS A O 1
ATOM 645 N N . TYR A 1 84 ? -12.790 7.446 6.039 1.00 92.75 84 TYR A N 1
ATOM 646 C CA . TYR A 1 84 ? -13.632 7.033 4.908 1.00 92.75 84 TYR A CA 1
ATOM 647 C C . TYR A 1 84 ? -14.682 5.964 5.250 1.00 92.75 84 TYR A C 1
ATOM 649 O O . TYR A 1 84 ? -15.696 5.870 4.571 1.00 92.75 84 TYR A O 1
ATOM 657 N N . PHE A 1 85 ? -14.489 5.188 6.321 1.00 93.62 85 PHE A N 1
ATOM 658 C CA . PHE A 1 85 ? -15.314 4.018 6.667 1.00 93.62 85 PHE A CA 1
ATOM 659 C C . PHE A 1 85 ? -15.718 4.005 8.149 1.00 93.62 85 PHE A C 1
ATOM 661 O O . PHE A 1 85 ? -15.823 2.947 8.777 1.00 93.62 85 PHE A O 1
ATOM 668 N N . ARG A 1 86 ? -15.940 5.193 8.728 1.00 92.12 86 ARG A N 1
ATOM 669 C CA . ARG A 1 86 ? -16.192 5.391 10.166 1.00 92.12 86 ARG A CA 1
ATOM 670 C C . ARG A 1 86 ? -17.243 4.433 10.729 1.00 92.12 86 ARG A C 1
ATOM 672 O O . ARG A 1 86 ? -16.979 3.757 11.721 1.00 92.12 86 ARG A O 1
ATOM 679 N N . ASP A 1 87 ? -18.401 4.353 10.081 1.00 90.88 87 ASP A N 1
ATOM 680 C CA . ASP A 1 87 ? -19.531 3.553 10.562 1.00 90.88 87 ASP A CA 1
ATOM 681 C C . ASP A 1 87 ? -19.239 2.051 10.538 1.00 90.88 87 ASP A C 1
ATOM 683 O O . ASP A 1 87 ? -19.670 1.318 11.429 1.00 90.88 87 ASP A O 1
ATOM 687 N N . ALA A 1 88 ? -18.491 1.581 9.536 1.00 90.50 88 ALA A N 1
ATOM 688 C CA . ALA A 1 88 ? -18.080 0.185 9.442 1.00 90.50 88 ALA A CA 1
ATOM 689 C C . ALA A 1 88 ? -17.035 -0.166 10.510 1.00 90.50 88 ALA A C 1
ATOM 691 O O . ALA A 1 88 ? -17.073 -1.261 11.072 1.00 90.50 88 ALA A O 1
ATOM 692 N N . LEU A 1 89 ? -16.126 0.764 10.814 1.00 91.56 89 LEU A N 1
ATOM 693 C CA . LEU A 1 89 ? -15.053 0.550 11.778 1.00 91.56 89 LEU A CA 1
ATOM 694 C C . LEU A 1 89 ? -15.539 0.615 13.233 1.00 91.56 89 LEU A C 1
ATOM 696 O O . LEU A 1 89 ? -15.208 -0.266 14.023 1.00 91.56 89 LEU A O 1
ATOM 700 N N . ILE A 1 90 ? -16.344 1.618 13.602 1.00 90.50 90 ILE A N 1
ATOM 701 C CA . ILE A 1 90 ? -16.815 1.797 14.991 1.00 90.50 90 ILE A CA 1
ATOM 702 C C . ILE A 1 90 ? -17.726 0.641 15.431 1.00 90.50 90 ILE A C 1
ATOM 704 O O . ILE A 1 90 ? -17.708 0.259 16.599 1.00 90.50 90 ILE A O 1
ATOM 708 N N . LYS A 1 91 ? -18.465 0.019 14.501 1.00 89.44 91 LYS A N 1
ATOM 709 C CA . LYS A 1 91 ? -19.235 -1.210 14.776 1.00 89.44 91 LYS A CA 1
ATOM 710 C C . LYS A 1 91 ? -18.353 -2.395 15.178 1.00 89.44 91 LYS A C 1
ATOM 712 O O . LYS A 1 91 ? -18.821 -3.274 15.892 1.00 89.44 91 LYS A O 1
ATOM 717 N N . GLN A 1 92 ? -17.104 -2.427 14.717 1.00 89.56 92 GLN A N 1
ATOM 718 C CA . GLN A 1 92 ? -16.158 -3.511 14.992 1.00 89.56 92 GLN A CA 1
ATOM 719 C C . GLN A 1 92 ? -15.259 -3.204 16.193 1.00 89.56 92 GLN A C 1
ATOM 721 O O . GLN A 1 92 ? -14.905 -4.107 16.946 1.00 89.56 92 GLN A O 1
ATOM 726 N N . ILE A 1 93 ? -14.906 -1.931 16.396 1.00 88.44 93 ILE A N 1
ATOM 727 C CA . ILE A 1 93 ? -14.098 -1.474 17.528 1.00 88.44 93 ILE A CA 1
ATOM 728 C C . ILE A 1 93 ? -14.789 -0.275 18.180 1.00 88.44 93 ILE A C 1
ATOM 730 O O . ILE A 1 93 ? -14.526 0.881 17.837 1.00 88.44 93 ILE A O 1
ATOM 734 N N . SER A 1 94 ? -15.640 -0.551 19.168 1.00 78.81 94 SER A N 1
ATOM 735 C CA . SER A 1 94 ? -16.400 0.482 19.883 1.00 78.81 94 SER A CA 1
ATOM 736 C C . SER A 1 94 ? -15.501 1.548 20.517 1.00 78.81 94 SER A C 1
ATOM 738 O O . SER A 1 94 ? -15.796 2.729 20.414 1.00 78.81 94 SER A O 1
ATOM 740 N N . GLY A 1 95 ? -14.339 1.174 21.064 1.00 82.25 95 GLY A N 1
ATOM 741 C CA . GLY A 1 95 ? -13.406 2.114 21.706 1.00 82.25 95 GLY A CA 1
ATOM 742 C C . GLY A 1 95 ? -12.764 3.167 20.784 1.00 82.25 95 GLY A C 1
ATOM 743 O O . GLY A 1 95 ? -12.030 4.028 21.271 1.00 82.25 95 GLY A O 1
ATOM 744 N N . LEU A 1 96 ? -12.997 3.117 19.465 1.00 83.81 96 LEU A N 1
ATOM 745 C CA . LEU A 1 96 ? -12.549 4.160 18.535 1.00 83.81 96 LEU A CA 1
ATOM 746 C C . LEU A 1 96 ? -13.507 5.359 18.461 1.00 83.81 96 LEU A C 1
ATOM 748 O O . LEU A 1 96 ? -13.062 6.432 18.052 1.00 83.81 96 LEU A O 1
ATOM 752 N N . SER A 1 97 ? -14.779 5.224 18.869 1.00 80.81 97 SER A N 1
ATOM 753 C CA . SER A 1 97 ? -15.729 6.352 18.887 1.00 80.81 97 SER A CA 1
ATOM 754 C C . SER A 1 97 ? -15.303 7.464 19.836 1.00 80.81 97 SER A C 1
ATOM 756 O O . SER A 1 97 ? -15.551 8.635 19.558 1.00 80.81 97 SER A O 1
ATOM 758 N N . ASP A 1 98 ? -14.627 7.087 20.918 1.00 83.81 98 ASP A N 1
ATOM 759 C CA . ASP A 1 98 ? -14.274 7.977 22.025 1.00 83.81 98 ASP A CA 1
ATOM 760 C C . ASP A 1 98 ? -12.979 8.757 21.757 1.00 83.81 98 ASP A C 1
ATOM 762 O O . ASP A 1 98 ? -12.569 9.611 22.545 1.00 83.81 98 ASP A O 1
ATOM 766 N N . LYS A 1 99 ? -12.294 8.460 20.645 1.00 84.44 99 LYS A N 1
ATOM 767 C CA . LYS A 1 99 ? -11.073 9.160 20.247 1.00 84.44 99 LYS A CA 1
ATOM 768 C C . LYS A 1 99 ? -11.422 10.499 19.585 1.00 84.44 99 LYS A C 1
ATOM 770 O O . LYS A 1 99 ? -12.284 10.531 18.704 1.00 84.44 99 LYS A O 1
ATOM 775 N N . PRO A 1 100 ? -10.741 11.601 19.955 1.00 82.94 100 PRO A N 1
ATOM 776 C CA . PRO A 1 100 ? -11.003 12.902 19.354 1.00 82.94 100 PRO A CA 1
ATOM 777 C C . PRO A 1 100 ? -10.668 12.902 17.858 1.00 82.94 100 PRO A C 1
ATOM 779 O O . PRO A 1 100 ? -9.831 12.128 17.383 1.00 82.94 100 PRO A O 1
ATOM 782 N N . SER A 1 101 ? -11.301 13.808 17.111 1.00 80.94 101 SER A N 1
ATOM 783 C CA . SER A 1 101 ? -10.936 14.042 15.711 1.00 80.94 101 SER A CA 1
ATOM 784 C C . SER A 1 101 ? -9.452 14.412 15.604 1.00 80.94 101 SER A C 1
ATOM 786 O O . SER A 1 101 ? -8.927 15.136 16.449 1.00 80.94 101 SER A O 1
ATOM 788 N N . GLY A 1 102 ? -8.761 13.879 14.595 1.00 83.56 102 GLY A N 1
ATOM 789 C CA . GLY A 1 102 ? -7.320 14.086 14.415 1.00 83.56 102 GLY A CA 1
ATOM 790 C C . GLY A 1 102 ? -6.419 13.288 15.368 1.00 83.56 102 GLY A C 1
ATOM 791 O O . GLY A 1 102 ? -5.210 13.494 15.351 1.00 83.56 102 GLY A O 1
ATOM 792 N N . HIS A 1 103 ? -6.957 12.363 16.177 1.00 90.19 103 HIS A N 1
ATOM 793 C CA . HIS A 1 103 ? -6.135 11.510 17.051 1.00 90.19 103 HIS A CA 1
ATOM 794 C C . HIS A 1 103 ? -5.143 10.620 16.284 1.00 90.19 103 HIS A C 1
ATOM 796 O O . HIS A 1 103 ? -4.073 10.305 16.801 1.00 90.19 103 HIS A O 1
ATOM 802 N N . PHE A 1 104 ? -5.505 10.212 15.067 1.00 94.00 104 PHE A N 1
ATOM 803 C CA . PHE A 1 104 ? -4.703 9.342 14.212 1.00 94.00 104 PHE A CA 1
ATOM 804 C C . PHE A 1 104 ? -4.283 10.068 12.935 1.00 94.00 104 PHE A C 1
ATOM 806 O O . PHE A 1 104 ? -5.039 10.880 12.395 1.00 94.00 104 PHE A O 1
ATOM 813 N N . ILE A 1 105 ? -3.105 9.719 12.417 1.00 93.06 105 ILE A N 1
ATOM 814 C CA . ILE A 1 105 ? -2.656 10.166 11.094 1.00 93.06 105 ILE A CA 1
ATOM 815 C C . ILE A 1 105 ? -3.558 9.532 10.032 1.00 93.06 105 ILE A C 1
ATOM 817 O O . ILE A 1 105 ? -3.874 8.347 10.110 1.00 93.06 105 ILE A O 1
ATOM 821 N N . THR A 1 106 ? -3.983 10.325 9.047 1.00 93.56 106 THR A N 1
ATOM 822 C CA . THR A 1 106 ? -4.883 9.869 7.968 1.00 93.56 106 THR A CA 1
ATOM 823 C C . THR A 1 106 ? -4.195 9.734 6.611 1.00 93.56 106 THR A C 1
ATOM 825 O O . THR A 1 106 ? -4.788 9.193 5.676 1.00 93.56 106 THR A O 1
ATOM 828 N N . ASP A 1 107 ? -2.957 10.216 6.498 1.00 93.06 107 ASP A N 1
ATOM 829 C CA . ASP A 1 107 ? -2.150 10.087 5.291 1.00 93.06 107 ASP A CA 1
ATOM 830 C C . ASP A 1 107 ? -1.627 8.654 5.165 1.00 93.06 107 ASP A C 1
ATOM 832 O O . ASP A 1 107 ? -0.704 8.243 5.866 1.00 93.06 107 ASP A O 1
ATOM 836 N N . HIS A 1 108 ? -2.239 7.884 4.274 1.00 95.12 108 HIS A N 1
ATOM 837 C CA . HIS A 1 108 ? -1.887 6.487 4.080 1.00 95.12 108 HIS A CA 1
ATOM 838 C C . HIS A 1 108 ? -0.552 6.303 3.354 1.00 95.12 108 HIS A C 1
ATOM 840 O O . HIS A 1 108 ? 0.102 5.305 3.622 1.00 95.12 108 HIS A O 1
ATOM 846 N N . ALA A 1 109 ? -0.095 7.238 2.516 1.00 94.06 109 ALA A N 1
ATOM 847 C CA . ALA A 1 109 ? 1.222 7.132 1.887 1.00 94.06 109 ALA A CA 1
ATOM 848 C C . ALA A 1 109 ? 2.333 7.267 2.934 1.00 94.06 109 ALA A C 1
ATOM 850 O O . ALA A 1 109 ? 3.269 6.464 2.967 1.00 94.06 109 ALA A O 1
ATOM 851 N N . HIS A 1 110 ? 2.171 8.212 3.866 1.00 92.06 110 HIS A N 1
ATOM 852 C CA . HIS A 1 110 ? 3.076 8.367 5.009 1.00 92.06 110 HIS A CA 1
ATOM 853 C C . HIS A 1 110 ? 3.098 7.115 5.892 1.00 92.06 110 HIS A C 1
ATOM 855 O O . HIS A 1 110 ? 4.159 6.632 6.283 1.00 92.06 110 HIS A O 1
ATOM 861 N N . ILE A 1 111 ? 1.926 6.539 6.170 1.00 95.19 111 ILE A N 1
ATOM 862 C CA . ILE A 1 111 ? 1.809 5.323 6.986 1.00 95.19 111 ILE A CA 1
ATOM 863 C C . ILE A 1 111 ? 2.391 4.104 6.252 1.00 95.19 111 ILE A C 1
ATOM 865 O O . ILE A 1 111 ? 3.068 3.295 6.886 1.00 95.19 111 ILE A O 1
ATOM 869 N N . SER A 1 112 ? 2.185 3.976 4.935 1.00 96.00 112 SER A N 1
ATOM 870 C CA . SER A 1 112 ? 2.819 2.937 4.112 1.00 96.00 112 SER A CA 1
ATOM 871 C C . SER A 1 112 ? 4.337 3.026 4.207 1.00 96.00 112 SER A C 1
ATOM 873 O O . SER A 1 112 ? 4.993 2.011 4.427 1.00 96.00 112 SER A O 1
ATOM 875 N N . ALA A 1 113 ? 4.900 4.234 4.107 1.00 93.25 113 ALA A N 1
ATOM 876 C CA . ALA A 1 113 ? 6.335 4.452 4.239 1.00 93.25 113 ALA A CA 1
ATOM 877 C C . ALA A 1 113 ? 6.853 4.034 5.625 1.00 93.25 113 ALA A C 1
ATOM 879 O O . ALA A 1 113 ? 7.851 3.321 5.704 1.00 93.25 113 ALA A O 1
ATOM 880 N N . CYS A 1 114 ? 6.155 4.387 6.712 1.00 92.88 114 CYS A N 1
ATOM 881 C CA . CYS A 1 114 ? 6.486 3.920 8.064 1.00 92.88 114 CYS A CA 1
ATOM 882 C C . CYS A 1 114 ? 6.479 2.388 8.173 1.00 92.88 114 CYS A C 1
ATOM 884 O O . CYS A 1 114 ? 7.419 1.809 8.718 1.00 92.88 114 CYS A O 1
ATOM 886 N N . ALA A 1 115 ? 5.433 1.737 7.656 1.00 95.12 115 ALA A N 1
ATOM 887 C CA . ALA A 1 115 ? 5.262 0.289 7.731 1.00 95.12 115 ALA A CA 1
ATOM 888 C C . ALA A 1 115 ? 6.331 -0.455 6.927 1.00 95.12 115 ALA A C 1
ATOM 890 O O . ALA A 1 115 ? 6.965 -1.378 7.435 1.00 95.12 115 ALA A O 1
ATOM 891 N N . LEU A 1 116 ? 6.580 -0.010 5.697 1.00 93.88 116 LEU A N 1
ATOM 892 C CA . LEU A 1 116 ? 7.597 -0.588 4.828 1.00 93.88 116 LEU A CA 1
ATOM 893 C C . LEU A 1 116 ? 8.998 -0.334 5.360 1.00 93.88 116 LEU A C 1
ATOM 895 O O . LEU A 1 116 ? 9.824 -1.240 5.326 1.00 93.88 116 LEU A O 1
ATOM 899 N N . TRP A 1 117 ? 9.260 0.851 5.915 1.00 90.94 117 TRP A N 1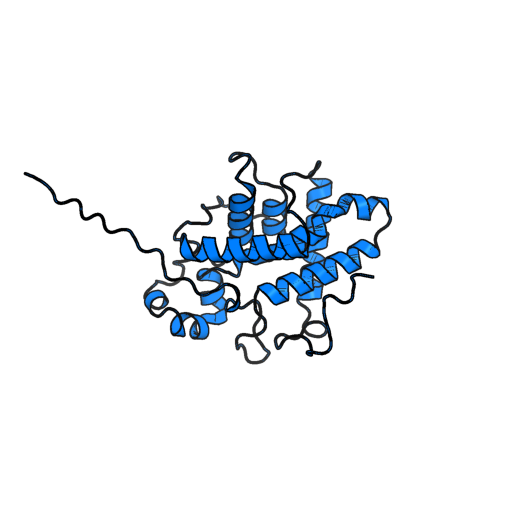
ATOM 900 C CA . TRP A 1 117 ? 10.526 1.090 6.586 1.00 90.94 117 TRP A CA 1
ATOM 901 C C . TRP A 1 117 ? 10.678 0.133 7.765 1.00 90.94 117 TRP A C 1
ATOM 903 O O . TRP A 1 117 ? 11.686 -0.546 7.834 1.00 90.94 117 TRP A O 1
ATOM 913 N N . ALA A 1 118 ? 9.688 -0.003 8.654 1.00 91.31 118 ALA A N 1
ATOM 914 C CA . ALA A 1 118 ? 9.744 -0.926 9.795 1.00 91.31 118 ALA A CA 1
ATOM 915 C C . ALA A 1 118 ? 9.904 -2.408 9.403 1.00 91.31 118 ALA A C 1
ATOM 917 O O . ALA A 1 118 ? 10.570 -3.153 10.117 1.00 91.31 118 ALA A O 1
ATOM 918 N N . HIS A 1 119 ? 9.326 -2.832 8.278 1.00 92.31 119 HIS A N 1
ATOM 919 C CA . HIS A 1 119 ? 9.453 -4.198 7.760 1.00 92.31 119 HIS A CA 1
ATOM 920 C C . HIS A 1 119 ? 10.849 -4.480 7.195 1.00 92.31 119 HIS A C 1
ATOM 922 O O . HIS A 1 119 ? 11.443 -5.519 7.449 1.00 92.31 119 HIS A O 1
ATOM 928 N N . VAL A 1 120 ? 11.400 -3.507 6.474 1.00 87.31 120 VAL A N 1
ATOM 929 C CA . VAL A 1 120 ? 12.708 -3.573 5.803 1.00 87.31 120 VAL A CA 1
ATOM 930 C C . VAL A 1 120 ? 13.849 -3.132 6.755 1.00 87.31 120 VAL A C 1
ATOM 932 O O . VAL A 1 120 ? 15.034 -3.300 6.478 1.00 87.31 120 VAL A O 1
ATOM 935 N N . HIS A 1 121 ? 13.504 -2.601 7.929 1.00 73.06 121 HIS A N 1
ATOM 936 C CA . HIS A 1 121 ? 14.400 -2.058 8.955 1.00 73.06 121 HIS A CA 1
ATOM 937 C C . HIS A 1 121 ? 15.311 -3.088 9.625 1.00 73.06 121 HIS A C 1
A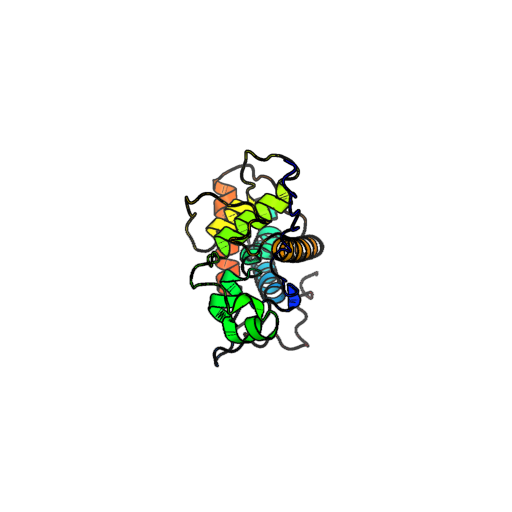TOM 939 O O . HIS A 1 121 ? 16.189 -2.682 10.386 1.00 73.06 121 HIS A O 1
ATOM 945 N N . GLU A 1 122 ? 15.148 -4.388 9.361 1.00 59.09 122 GLU A N 1
ATOM 946 C CA . GLU A 1 122 ? 15.995 -5.428 9.962 1.00 59.09 122 GLU A CA 1
ATOM 947 C C . GLU A 1 122 ? 17.498 -5.240 9.637 1.00 59.09 122 GLU A C 1
ATOM 949 O O . GLU A 1 122 ? 18.331 -5.822 10.324 1.00 59.09 122 GLU A O 1
ATOM 954 N N . ASN A 1 123 ? 17.865 -4.366 8.679 1.00 53.28 123 ASN A N 1
ATOM 955 C CA . ASN A 1 123 ? 19.246 -4.210 8.201 1.00 53.28 123 ASN A CA 1
ATOM 956 C C . ASN A 1 123 ? 19.922 -2.821 8.388 1.00 53.28 123 ASN A C 1
ATOM 958 O O . ASN A 1 123 ? 21.151 -2.787 8.391 1.00 53.28 123 ASN A O 1
ATOM 962 N N . ASN A 1 124 ? 19.213 -1.685 8.561 1.00 66.56 124 ASN A N 1
ATOM 963 C CA . ASN A 1 124 ? 19.828 -0.362 8.864 1.00 66.56 124 ASN A CA 1
ATOM 964 C C . ASN A 1 124 ? 18.785 0.712 9.288 1.00 66.56 124 ASN A C 1
ATOM 966 O O . ASN A 1 124 ? 17.923 1.053 8.477 1.00 66.56 124 ASN A O 1
ATOM 970 N N . PRO A 1 125 ? 18.864 1.309 10.497 1.00 67.75 125 PRO A N 1
ATOM 971 C CA . PRO A 1 125 ? 17.908 2.323 10.956 1.00 67.75 125 PRO A CA 1
ATOM 972 C C . PRO A 1 125 ? 18.152 3.757 10.474 1.00 67.75 125 PRO A C 1
ATOM 974 O O . PRO A 1 125 ? 17.327 4.635 10.718 1.00 67.75 125 PRO A O 1
ATOM 977 N N . PHE A 1 126 ? 19.272 4.024 9.805 1.00 69.94 126 PHE A N 1
ATOM 978 C CA . PHE A 1 126 ? 19.659 5.384 9.415 1.00 69.94 126 PHE A CA 1
ATOM 979 C C . PHE A 1 126 ? 19.368 5.711 7.948 1.00 69.94 126 PHE A C 1
ATOM 981 O O . PHE A 1 126 ? 19.493 6.865 7.544 1.00 69.94 126 PHE A O 1
ATOM 988 N N . GLU A 1 127 ? 18.958 4.722 7.153 1.00 77.44 127 GLU A N 1
ATOM 989 C CA . GLU A 1 127 ? 18.672 4.887 5.731 1.00 77.44 127 GLU A CA 1
ATOM 990 C C . GLU A 1 127 ? 17.236 4.454 5.432 1.00 77.44 127 GLU A C 1
ATOM 992 O O . GLU A 1 127 ? 16.864 3.300 5.643 1.00 77.44 127 GLU A O 1
ATOM 997 N N . CYS A 1 128 ? 16.416 5.389 4.944 1.00 81.44 128 CYS A N 1
ATOM 998 C CA . CYS A 1 128 ? 15.059 5.077 4.511 1.00 81.44 128 CYS A CA 1
ATOM 999 C C . CYS A 1 128 ? 15.124 4.207 3.245 1.00 81.44 128 CYS A C 1
ATOM 1001 O O . CYS A 1 128 ? 15.642 4.675 2.224 1.00 81.44 128 CYS A O 1
ATOM 1003 N N . PRO A 1 129 ? 14.612 2.965 3.266 1.00 87.62 129 PRO A N 1
ATOM 1004 C CA . PRO A 1 129 ? 14.731 2.056 2.142 1.00 87.62 129 PRO A CA 1
ATOM 1005 C C . PRO A 1 129 ? 13.945 2.577 0.947 1.00 87.62 129 PRO A C 1
ATOM 1007 O O . PRO A 1 129 ? 12.921 3.252 1.085 1.00 87.62 129 PRO A O 1
ATOM 1010 N N . THR A 1 130 ? 14.397 2.231 -0.256 1.00 88.38 130 THR A N 1
ATOM 1011 C CA . THR A 1 130 ? 13.801 2.759 -1.490 1.00 88.38 130 THR A CA 1
ATOM 1012 C C . THR A 1 130 ? 12.303 2.480 -1.571 1.00 88.38 130 THR A C 1
ATOM 1014 O O . THR A 1 130 ? 11.547 3.354 -1.982 1.00 88.38 130 THR A O 1
ATOM 1017 N N . VAL A 1 131 ? 11.849 1.301 -1.143 1.00 91.06 131 VAL A N 1
ATOM 1018 C CA . VAL A 1 131 ? 10.424 0.955 -1.188 1.00 91.06 131 VAL A CA 1
ATOM 1019 C C . VAL A 1 131 ? 9.556 1.847 -0.294 1.00 91.06 131 VAL A C 1
ATOM 1021 O O . VAL A 1 131 ? 8.460 2.223 -0.699 1.00 91.06 131 VAL A O 1
ATOM 1024 N N . ALA A 1 132 ? 10.066 2.275 0.865 1.00 91.06 132 ALA A N 1
ATOM 1025 C CA . ALA A 1 132 ? 9.372 3.230 1.724 1.00 91.06 132 ALA A CA 1
ATOM 1026 C C . ALA A 1 132 ? 9.315 4.621 1.074 1.00 91.06 132 ALA A C 1
ATOM 1028 O O . ALA A 1 132 ? 8.279 5.279 1.124 1.00 91.06 132 ALA A O 1
ATOM 1029 N N . GLN A 1 133 ? 10.390 5.043 0.399 1.00 90.19 133 GLN A N 1
ATOM 1030 C CA . GLN A 1 133 ? 10.397 6.295 -0.366 1.00 90.19 133 GLN A CA 1
ATOM 1031 C C . GLN A 1 133 ? 9.395 6.250 -1.532 1.00 90.19 133 GLN A C 1
ATOM 1033 O O . GLN A 1 133 ? 8.649 7.204 -1.724 1.00 90.19 133 GLN A O 1
ATOM 1038 N N . ILE A 1 134 ? 9.343 5.145 -2.286 1.00 91.88 134 ILE A N 1
ATOM 1039 C CA . ILE A 1 134 ? 8.378 4.939 -3.380 1.00 91.88 134 ILE A CA 1
ATOM 1040 C C . ILE A 1 134 ? 6.944 5.031 -2.850 1.00 91.88 134 ILE A C 1
ATOM 1042 O O . ILE A 1 134 ? 6.127 5.758 -3.411 1.00 91.88 134 ILE A O 1
ATOM 1046 N N . ALA A 1 135 ? 6.649 4.348 -1.741 1.00 91.19 135 ALA A N 1
ATOM 1047 C CA . ALA A 1 135 ? 5.337 4.417 -1.111 1.00 91.19 135 ALA A CA 1
ATOM 1048 C C . ALA A 1 135 ? 5.003 5.829 -0.606 1.00 91.19 135 ALA A C 1
ATOM 1050 O O . ALA A 1 135 ? 3.864 6.251 -0.741 1.00 91.19 135 ALA A O 1
ATOM 1051 N N . ALA A 1 136 ? 5.968 6.599 -0.102 1.00 87.75 136 ALA A N 1
ATOM 1052 C CA . ALA A 1 136 ? 5.729 7.996 0.261 1.00 87.75 136 ALA A CA 1
ATOM 1053 C C . ALA A 1 136 ? 5.402 8.882 -0.958 1.00 87.75 136 ALA A C 1
ATOM 1055 O O . ALA A 1 136 ? 4.671 9.856 -0.823 1.00 87.75 136 ALA A O 1
ATOM 1056 N N . MET A 1 137 ? 5.938 8.557 -2.139 1.00 86.00 137 MET A N 1
ATOM 1057 C CA . MET A 1 137 ? 5.861 9.391 -3.345 1.00 86.00 137 MET A CA 1
ATOM 1058 C C . MET A 1 137 ? 4.659 9.127 -4.245 1.00 86.00 137 MET A C 1
ATOM 1060 O O . MET A 1 137 ? 4.474 9.882 -5.197 1.00 86.00 137 MET A O 1
ATOM 1064 N N . HIS A 1 138 ? 3.858 8.085 -4.009 1.00 82.38 138 HIS A N 1
ATOM 1065 C CA . HIS A 1 138 ? 2.898 7.648 -5.029 1.00 82.38 138 HIS A CA 1
ATOM 1066 C C . HIS A 1 138 ? 1.779 8.668 -5.330 1.00 82.38 138 HIS A C 1
ATOM 1068 O O . HIS A 1 138 ? 1.241 8.640 -6.434 1.00 82.38 138 HIS A O 1
ATOM 1074 N N . HIS A 1 139 ? 1.522 9.636 -4.434 1.00 82.44 139 HIS A N 1
ATOM 1075 C CA . HIS A 1 139 ? 0.651 10.807 -4.675 1.00 82.44 139 HIS A CA 1
ATOM 1076 C C . HIS A 1 139 ? 1.366 12.025 -5.292 1.00 82.44 139 HIS A C 1
ATOM 1078 O O . HIS A 1 139 ? 0.816 13.123 -5.328 1.00 82.44 139 HIS A O 1
ATOM 1084 N N . GLY A 1 140 ? 2.605 11.870 -5.763 1.00 67.44 140 GLY A N 1
ATOM 1085 C CA . GLY A 1 140 ? 3.363 12.908 -6.469 1.00 67.44 140 GLY A CA 1
ATOM 1086 C C . GLY A 1 140 ? 4.151 13.883 -5.584 1.00 67.44 140 GLY A C 1
ATOM 1087 O O . GLY A 1 140 ? 4.720 14.840 -6.105 1.00 67.44 140 GLY A O 1
ATOM 1088 N N . SER A 1 141 ? 4.223 13.671 -4.265 1.00 68.56 141 SER A N 1
ATOM 1089 C CA . SER A 1 141 ? 5.066 14.479 -3.369 1.00 68.56 141 SER A CA 1
ATOM 1090 C C . SER A 1 141 ? 5.565 13.675 -2.167 1.00 68.56 141 SER 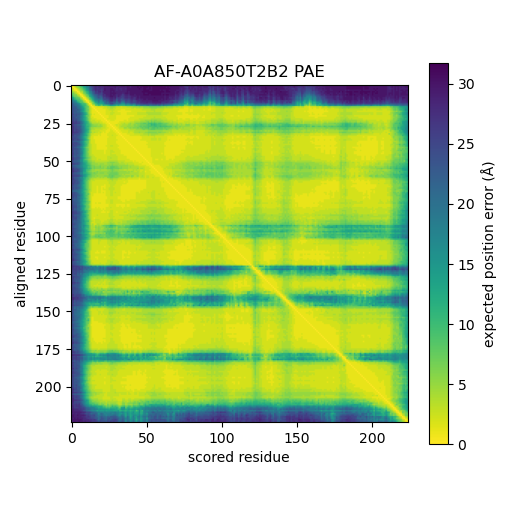A C 1
ATOM 1092 O O . SER A 1 141 ? 4.870 12.787 -1.690 1.00 68.56 141 SER A O 1
ATOM 1094 N N . VAL A 1 142 ? 6.774 13.983 -1.679 1.00 66.31 142 VAL A N 1
ATOM 1095 C CA . VAL A 1 142 ? 7.302 13.431 -0.419 1.00 66.31 142 VAL A CA 1
ATOM 1096 C C . VAL A 1 142 ? 6.939 14.383 0.708 1.00 66.31 142 VAL A C 1
ATOM 1098 O O . VAL A 1 142 ? 7.328 15.553 0.675 1.00 66.31 142 VAL A O 1
ATOM 1101 N N . LEU A 1 143 ? 6.257 13.890 1.739 1.00 63.41 143 LEU A N 1
ATOM 1102 C CA . LEU A 1 143 ? 6.153 14.643 2.982 1.00 63.41 143 LEU A CA 1
ATOM 1103 C C . LEU A 1 143 ? 7.518 14.708 3.674 1.00 63.41 143 LEU A C 1
ATOM 1105 O O . LEU A 1 143 ? 8.177 13.697 3.892 1.00 63.41 143 LEU A O 1
ATOM 1109 N N . THR A 1 144 ? 7.919 15.913 4.072 1.00 63.38 144 THR A N 1
ATOM 1110 C CA . THR A 1 144 ? 9.152 16.165 4.838 1.00 63.38 144 THR A CA 1
ATOM 1111 C C . THR A 1 144 ? 8.977 15.935 6.340 1.00 63.38 144 THR A C 1
ATOM 1113 O O . THR A 1 144 ? 9.913 16.139 7.114 1.00 63.38 144 THR A O 1
ATOM 1116 N N . GLN A 1 145 ? 7.775 15.541 6.774 1.00 68.25 145 GLN A N 1
ATOM 1117 C CA . GLN A 1 145 ? 7.500 15.267 8.178 1.00 68.25 145 GLN A CA 1
ATOM 1118 C C . GLN A 1 145 ? 8.259 14.014 8.639 1.00 68.25 145 GLN A C 1
ATOM 1120 O O . GLN A 1 145 ? 8.397 13.063 7.868 1.00 68.25 145 GLN A O 1
ATOM 1125 N N . PRO A 1 146 ? 8.718 13.967 9.902 1.00 71.81 146 PRO A N 1
ATOM 1126 C CA . PRO A 1 146 ? 9.329 12.764 10.450 1.00 71.81 146 PRO A CA 1
ATOM 1127 C C . PRO A 1 146 ? 8.401 11.552 10.317 1.00 71.81 146 PRO A C 1
ATOM 1129 O O . PRO A 1 146 ? 7.203 11.639 10.601 1.00 71.81 146 PRO A O 1
ATOM 1132 N N . LEU A 1 147 ? 8.960 10.411 9.912 1.00 73.12 147 LEU A N 1
ATOM 1133 C CA . LEU A 1 147 ? 8.240 9.141 9.882 1.00 73.12 147 LEU A CA 1
ATOM 1134 C C . LEU A 1 147 ? 8.160 8.600 11.323 1.00 73.12 147 LEU A C 1
ATOM 1136 O O . LEU A 1 147 ? 9.198 8.238 11.885 1.00 73.12 147 LEU A O 1
ATOM 1140 N N . PRO A 1 148 ? 6.976 8.566 11.971 1.00 84.50 148 PRO A N 1
ATOM 1141 C CA . PRO A 1 148 ? 6.844 7.920 13.271 1.00 84.50 148 PRO A CA 1
ATOM 1142 C C . PRO A 1 148 ? 7.117 6.417 13.150 1.00 84.50 148 PRO A C 1
ATOM 1144 O O . PRO A 1 148 ? 7.021 5.827 12.074 1.00 84.50 148 PRO A O 1
ATOM 1147 N N . THR A 1 149 ? 7.410 5.769 14.275 1.00 90.19 149 THR A N 1
ATOM 1148 C CA . THR A 1 149 ? 7.502 4.307 14.317 1.00 90.19 149 THR A CA 1
ATOM 1149 C C . THR A 1 149 ? 6.162 3.690 13.918 1.00 90.19 149 THR A C 1
ATOM 1151 O O . THR A 1 149 ? 5.120 4.100 14.429 1.00 90.19 149 THR A O 1
ATOM 1154 N N . ASP A 1 150 ? 6.192 2.672 13.055 1.00 94.12 150 ASP A N 1
ATOM 1155 C CA . ASP A 1 150 ? 4.995 1.978 12.565 1.00 94.12 150 ASP A CA 1
ATOM 1156 C C . ASP A 1 150 ? 4.073 1.489 13.700 1.00 94.12 150 ASP A C 1
ATOM 1158 O O . ASP A 1 150 ? 2.853 1.611 13.638 1.00 94.12 150 ASP A O 1
ATOM 1162 N N . SER A 1 151 ? 4.654 1.008 14.799 1.00 94.62 151 SER A N 1
ATOM 1163 C CA . SER A 1 151 ? 3.933 0.552 15.992 1.00 94.62 151 SER A CA 1
ATOM 1164 C C . SER A 1 151 ? 3.492 1.674 16.944 1.00 94.62 151 SER A C 1
ATOM 1166 O O . SER A 1 151 ? 3.024 1.384 18.047 1.00 94.62 151 SER A O 1
ATOM 1168 N N . GLY A 1 152 ? 3.634 2.942 16.550 1.00 93.75 152 GLY A N 1
ATOM 1169 C CA . GLY A 1 152 ? 3.251 4.111 17.337 1.00 93.75 152 GLY A CA 1
ATOM 1170 C C . GLY A 1 152 ? 1.736 4.311 17.431 1.00 93.75 152 GLY A C 1
ATOM 1171 O O . GLY A 1 152 ? 0.981 3.988 16.516 1.00 93.75 152 GLY A O 1
ATOM 1172 N N . GLU A 1 153 ? 1.276 4.897 18.540 1.00 92.88 153 GLU A N 1
ATOM 1173 C CA . GLU A 1 153 ? -0.159 5.093 18.822 1.00 92.88 153 GLU A CA 1
ATOM 1174 C C . GLU A 1 153 ? -0.878 5.952 17.767 1.00 92.88 153 GLU A C 1
ATOM 1176 O O . GLU A 1 153 ? -2.029 5.677 17.438 1.00 92.88 153 GLU A O 1
ATOM 1181 N N . LEU A 1 154 ? -0.187 6.931 17.168 1.00 92.88 154 LEU A N 1
ATOM 1182 C CA . LEU A 1 154 ? -0.733 7.771 16.089 1.00 92.88 154 LEU A CA 1
ATOM 1183 C C . LEU A 1 154 ? -1.101 6.972 14.823 1.00 92.88 154 LEU A C 1
ATOM 1185 O O . LEU A 1 154 ? -1.910 7.435 14.021 1.00 92.88 154 LEU A O 1
ATOM 1189 N N . LEU A 1 155 ? -0.519 5.778 14.657 1.00 94.75 155 LEU A N 1
ATOM 1190 C CA . LEU A 1 155 ? -0.744 4.837 13.553 1.00 94.75 155 LEU A CA 1
ATOM 1191 C C . LEU A 1 155 ? -1.623 3.638 13.973 1.00 94.75 155 LEU A C 1
ATOM 1193 O O . LEU A 1 155 ? -1.767 2.671 13.218 1.00 94.75 155 LEU A O 1
ATOM 1197 N N . GLY A 1 156 ? -2.204 3.686 15.179 1.00 93.81 156 GLY A N 1
ATOM 1198 C CA . GLY A 1 156 ? -3.027 2.623 15.769 1.00 93.81 156 GLY A CA 1
ATOM 1199 C C . GLY A 1 156 ? -2.286 1.688 16.726 1.00 93.81 156 GLY A C 1
ATOM 1200 O O . GLY A 1 156 ? -2.903 0.827 17.356 1.00 93.81 156 GLY A O 1
ATOM 1201 N N . GLY A 1 157 ? -0.979 1.861 16.894 1.00 95.12 157 GLY A N 1
ATOM 1202 C CA . GLY A 1 157 ? -0.184 1.047 17.801 1.00 95.12 157 GLY A CA 1
ATOM 1203 C C . GLY A 1 157 ? 0.200 -0.321 17.226 1.00 95.12 157 GLY A C 1
ATOM 1204 O O . GLY A 1 157 ? -0.028 -0.647 16.058 1.00 95.12 157 GLY A O 1
ATOM 1205 N N . SER A 1 158 ? 0.779 -1.160 18.085 1.00 95.69 158 SER A N 1
ATOM 1206 C CA . SER A 1 158 ? 1.333 -2.467 17.696 1.00 95.69 158 SER A CA 1
ATOM 1207 C C . SER A 1 158 ? 0.329 -3.448 17.074 1.00 95.69 158 SER A C 1
ATOM 1209 O O . SER A 1 158 ? 0.730 -4.288 16.274 1.00 95.69 158 SER A O 1
ATOM 1211 N N . ALA A 1 159 ? -0.961 -3.369 17.414 1.00 96.06 159 ALA A N 1
ATOM 1212 C CA . ALA A 1 159 ? -1.976 -4.259 16.847 1.00 96.06 159 ALA A CA 1
ATOM 1213 C C . ALA A 1 159 ? -2.189 -3.988 15.349 1.00 96.06 159 ALA A C 1
ATOM 1215 O O . ALA A 1 159 ? -2.160 -4.916 14.548 1.00 96.06 159 ALA A O 1
ATOM 1216 N N . TRP A 1 160 ? -2.307 -2.716 14.965 1.00 97.38 160 TRP A N 1
ATOM 1217 C CA . TRP A 1 160 ? -2.438 -2.306 13.566 1.00 97.38 160 TRP A CA 1
ATOM 1218 C C . TRP A 1 160 ? -1.145 -2.522 12.773 1.00 97.38 160 TRP A C 1
ATOM 1220 O O . TRP A 1 160 ? -1.192 -2.979 11.635 1.00 97.38 160 TRP A O 1
ATOM 1230 N N . SER A 1 161 ? 0.012 -2.278 13.396 1.00 97.50 161 SER A N 1
ATOM 1231 C CA . SER A 1 161 ? 1.330 -2.597 12.823 1.00 97.50 161 SER A CA 1
ATOM 1232 C C . SER A 1 161 ? 1.467 -4.083 12.461 1.00 97.50 161 SER 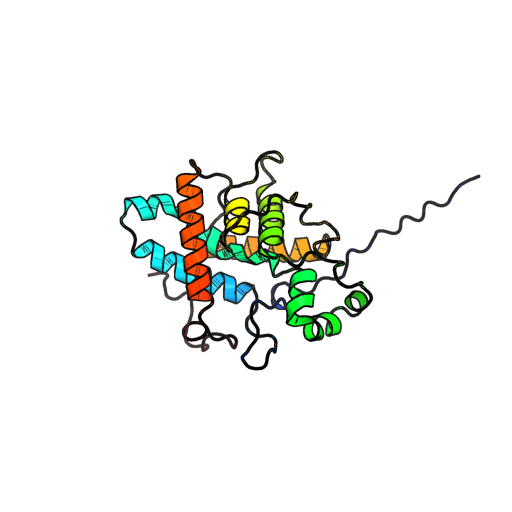A C 1
ATOM 1234 O O . SER A 1 161 ? 1.924 -4.421 11.371 1.00 97.50 161 SER A O 1
ATOM 1236 N N . LYS A 1 162 ? 0.980 -4.994 13.319 1.00 97.38 162 LYS A N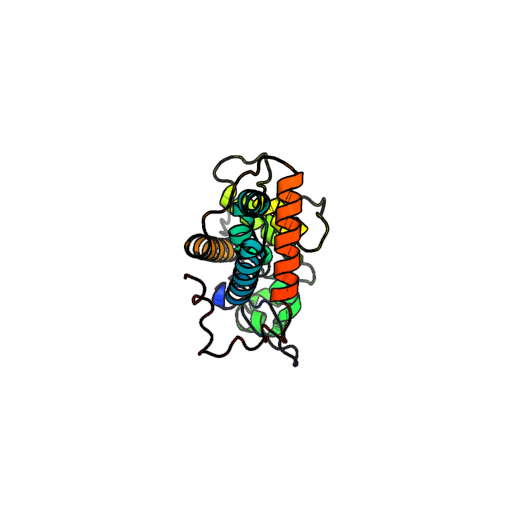 1
ATOM 1237 C CA . LYS A 1 162 ? 0.959 -6.436 13.017 1.00 97.38 162 LYS A CA 1
ATOM 1238 C C . LYS A 1 162 ? 0.088 -6.775 11.809 1.00 97.38 162 LYS A C 1
ATOM 1240 O O . LYS A 1 162 ? 0.480 -7.626 11.020 1.00 97.38 162 LYS A O 1
ATOM 1245 N N . GLU A 1 163 ? -1.069 -6.135 11.655 1.00 98.44 163 GLU A N 1
ATOM 1246 C CA . GLU A 1 163 ? -1.938 -6.359 10.491 1.00 98.44 163 GLU A CA 1
ATOM 1247 C C . GLU A 1 163 ? -1.315 -5.826 9.196 1.00 98.44 163 GLU A C 1
ATOM 1249 O O . GLU A 1 163 ? -1.371 -6.510 8.175 1.00 98.44 163 GLU A O 1
ATOM 1254 N N . ARG A 1 164 ? -0.627 -4.676 9.246 1.00 98.31 164 ARG A N 1
ATOM 1255 C CA . ARG A 1 164 ? 0.193 -4.193 8.123 1.00 98.31 164 ARG A CA 1
ATOM 1256 C C . ARG A 1 164 ? 1.295 -5.183 7.762 1.00 98.31 164 ARG A C 1
ATOM 1258 O O . ARG A 1 164 ? 1.406 -5.541 6.595 1.00 98.31 164 ARG A O 1
ATOM 1265 N N . LYS A 1 165 ? 2.049 -5.684 8.747 1.00 97.69 165 LYS A N 1
ATOM 1266 C CA . LYS A 1 165 ? 3.107 -6.682 8.523 1.00 97.69 165 LYS A CA 1
ATOM 1267 C C . LYS A 1 165 ? 2.573 -7.957 7.862 1.00 97.69 165 LYS A C 1
ATOM 1269 O O . LYS A 1 165 ? 3.141 -8.389 6.867 1.00 97.69 165 LYS A O 1
ATOM 1274 N N . LYS A 1 166 ? 1.449 -8.506 8.340 1.00 98.38 166 LYS A N 1
ATOM 1275 C CA . LYS A 1 166 ? 0.810 -9.683 7.718 1.00 98.38 166 LYS A CA 1
ATOM 1276 C C . LYS A 1 166 ? 0.472 -9.452 6.245 1.00 98.38 166 LYS A C 1
ATOM 1278 O O . LYS A 1 166 ? 0.666 -10.348 5.426 1.00 98.38 166 LYS A O 1
ATOM 1283 N N . LEU A 1 167 ? -0.058 -8.274 5.911 1.00 98.56 167 LEU A N 1
ATOM 1284 C CA . LEU A 1 167 ? -0.385 -7.944 4.528 1.00 98.56 167 LEU A CA 1
ATOM 1285 C C . LEU A 1 167 ? 0.881 -7.751 3.683 1.00 98.56 167 LEU A C 1
ATOM 1287 O O . LEU A 1 167 ? 0.925 -8.265 2.571 1.00 98.56 167 LEU A O 1
ATOM 1291 N N . ILE A 1 168 ? 1.924 -7.098 4.210 1.00 98.12 168 ILE A N 1
ATOM 1292 C CA . ILE A 1 168 ? 3.222 -6.977 3.524 1.00 98.12 168 ILE A CA 1
ATOM 1293 C C . ILE A 1 168 ? 3.791 -8.364 3.198 1.00 98.12 168 ILE A C 1
ATOM 1295 O O . ILE A 1 168 ? 4.069 -8.640 2.037 1.00 98.12 168 ILE A O 1
ATOM 1299 N N . GLU A 1 169 ? 3.893 -9.256 4.189 1.00 97.19 169 GLU A N 1
ATOM 1300 C CA . GLU A 1 169 ? 4.421 -10.619 4.009 1.00 97.19 169 GLU A CA 1
ATOM 1301 C C . GLU A 1 169 ? 3.622 -11.406 2.961 1.00 97.19 169 GLU A C 1
ATOM 1303 O O . GLU A 1 169 ? 4.187 -12.135 2.144 1.00 97.19 169 GLU A O 1
ATOM 1308 N N . LYS A 1 170 ? 2.296 -11.227 2.943 1.00 97.81 170 LYS A N 1
ATOM 1309 C CA . LYS A 1 170 ? 1.424 -11.838 1.938 1.00 97.81 170 LYS A CA 1
ATOM 1310 C C . LYS A 1 170 ? 1.690 -11.296 0.533 1.00 97.81 170 LYS A C 1
ATOM 1312 O O . LYS A 1 170 ? 1.732 -12.079 -0.412 1.00 97.81 170 LYS A O 1
ATOM 1317 N N . MET A 1 171 ? 1.868 -9.985 0.385 1.00 97.69 171 MET A N 1
ATOM 1318 C CA . MET A 1 171 ? 2.179 -9.371 -0.908 1.00 97.69 171 MET A CA 1
ATOM 1319 C C . MET A 1 171 ? 3.582 -9.753 -1.391 1.00 97.69 171 MET A C 1
ATOM 1321 O O . MET A 1 171 ? 3.750 -10.026 -2.574 1.00 97.69 171 MET A O 1
ATOM 1325 N N . GLU A 1 172 ? 4.568 -9.888 -0.501 1.00 95.69 172 GLU A N 1
ATOM 1326 C CA . GLU A 1 172 ? 5.903 -10.384 -0.867 1.00 95.69 172 GLU A CA 1
ATOM 1327 C C . GLU A 1 172 ? 5.884 -11.832 -1.356 1.00 95.69 172 GLU A C 1
ATOM 1329 O O . GLU A 1 172 ? 6.570 -12.167 -2.324 1.00 95.69 172 GLU A O 1
ATOM 1334 N N . ALA A 1 173 ? 5.081 -12.689 -0.720 1.00 96.50 173 ALA A N 1
ATOM 1335 C CA . ALA A 1 173 ? 4.917 -14.073 -1.152 1.00 96.50 173 ALA A CA 1
ATOM 1336 C C . ALA A 1 173 ? 4.291 -14.181 -2.557 1.00 96.50 173 ALA A C 1
ATOM 1338 O O . ALA A 1 173 ? 4.607 -15.115 -3.289 1.00 96.50 173 ALA A O 1
ATOM 1339 N N . GLU A 1 174 ? 3.423 -13.236 -2.935 1.00 96.12 174 GLU A N 1
ATOM 1340 C CA . GLU A 1 174 ? 2.723 -13.226 -4.229 1.00 96.12 174 GLU A CA 1
ATOM 1341 C C . GLU A 1 174 ? 3.502 -12.481 -5.333 1.00 96.12 174 GLU A C 1
ATOM 1343 O O . GLU A 1 174 ? 3.514 -12.918 -6.482 1.00 96.12 174 GLU A O 1
ATOM 1348 N N . TYR A 1 175 ? 4.175 -11.373 -5.008 1.00 95.56 175 TYR A N 1
ATOM 1349 C CA . TYR A 1 175 ? 4.743 -10.433 -5.989 1.00 95.56 175 TYR A CA 1
ATOM 1350 C C . TYR A 1 175 ? 6.268 -10.273 -5.908 1.00 95.56 175 TYR A C 1
ATOM 1352 O O . TYR A 1 175 ? 6.862 -9.564 -6.729 1.00 95.56 175 TYR A O 1
ATOM 1360 N N . GLY A 1 176 ? 6.909 -10.966 -4.966 1.00 93.62 176 GLY A N 1
ATOM 1361 C CA . GLY A 1 176 ? 8.353 -10.979 -4.756 1.00 93.62 176 GLY A CA 1
ATOM 1362 C C . GLY A 1 176 ? 8.817 -10.086 -3.605 1.00 93.62 176 GLY A C 1
ATOM 1363 O O . GLY A 1 176 ? 8.112 -9.192 -3.144 1.00 93.62 176 GLY A O 1
ATOM 1364 N N . THR A 1 177 ? 10.045 -10.331 -3.147 1.00 90.38 177 THR A N 1
ATOM 1365 C CA . THR A 1 177 ? 10.665 -9.621 -2.020 1.00 90.38 177 THR A CA 1
ATOM 1366 C C . THR A 1 177 ? 10.842 -8.128 -2.298 1.00 90.38 177 THR A C 1
ATOM 1368 O O . THR A 1 177 ? 11.249 -7.723 -3.394 1.00 90.38 177 THR A O 1
ATOM 1371 N N . LEU A 1 178 ? 10.594 -7.303 -1.282 1.00 89.38 178 LEU A N 1
ATOM 1372 C CA . LEU A 1 178 ? 10.822 -5.865 -1.337 1.00 89.38 178 LEU A CA 1
ATOM 1373 C C . LEU A 1 178 ? 12.321 -5.550 -1.404 1.00 89.38 178 LEU A C 1
ATOM 1375 O O . LEU A 1 178 ? 13.147 -6.157 -0.722 1.00 89.38 178 LEU A O 1
ATOM 1379 N N . SER A 1 179 ? 12.686 -4.559 -2.219 1.00 77.12 179 SER A N 1
ATOM 1380 C CA . SER A 1 179 ? 14.075 -4.102 -2.287 1.00 77.12 179 SER A CA 1
ATOM 1381 C C . SER A 1 179 ? 14.379 -3.084 -1.191 1.00 77.12 179 SER A C 1
ATOM 1383 O O . SER A 1 179 ? 13.680 -2.078 -1.049 1.00 77.12 179 SER A O 1
ATOM 1385 N N . PHE A 1 180 ? 15.487 -3.305 -0.485 1.00 73.44 180 PHE A N 1
ATOM 1386 C CA . PHE A 1 180 ? 16.025 -2.384 0.516 1.00 73.44 180 PHE A CA 1
ATOM 1387 C C . PHE A 1 180 ? 16.610 -1.128 -0.149 1.00 73.44 180 PHE A C 1
ATOM 1389 O O . PHE A 1 180 ? 16.403 -0.014 0.326 1.00 73.44 180 PHE A O 1
ATOM 1396 N N . HIS A 1 181 ? 17.291 -1.296 -1.287 1.00 73.62 181 HIS A N 1
ATOM 1397 C CA . HIS A 1 181 ? 18.011 -0.221 -1.968 1.00 73.62 181 HIS A CA 1
ATOM 1398 C C . HIS A 1 181 ? 17.900 -0.362 -3.493 1.00 73.62 181 HIS A C 1
ATOM 1400 O O . HIS A 1 181 ? 17.865 -1.473 -4.028 1.00 73.62 181 HIS A O 1
ATOM 1406 N N . VAL A 1 182 ? 17.855 0.760 -4.208 1.00 69.69 182 VAL A N 1
ATOM 1407 C CA . VAL A 1 182 ? 18.076 0.820 -5.660 1.00 69.69 182 VAL A CA 1
ATOM 1408 C C . VAL A 1 182 ? 19.286 1.708 -5.941 1.00 69.69 182 VAL A C 1
ATOM 1410 O O . VAL A 1 182 ? 19.466 2.710 -5.257 1.00 69.69 182 VAL A O 1
ATOM 1413 N N . PRO A 1 183 ? 20.105 1.390 -6.954 1.00 69.69 183 PRO A N 1
ATOM 1414 C CA . PRO A 1 183 ? 21.404 2.029 -7.161 1.00 69.69 183 PRO A CA 1
ATOM 1415 C C . PRO A 1 183 ? 21.373 3.525 -7.529 1.00 69.69 183 PRO A C 1
ATOM 1417 O O . PRO A 1 183 ? 22.437 4.132 -7.608 1.00 69.69 183 PRO A O 1
ATOM 1420 N N . SER A 1 184 ? 20.211 4.147 -7.790 1.00 85.38 184 SER A N 1
ATOM 1421 C CA . SER A 1 184 ? 20.136 5.597 -8.050 1.00 85.38 184 SER A CA 1
ATOM 1422 C C . SER A 1 184 ? 18.759 6.219 -7.784 1.00 85.38 184 SER A C 1
ATOM 1424 O O . SER A 1 184 ? 17.726 5.561 -7.925 1.00 85.38 184 SER A O 1
ATOM 1426 N N . LEU A 1 185 ? 18.741 7.532 -7.509 1.00 87.25 185 LEU A N 1
ATOM 1427 C CA . LEU A 1 185 ? 17.509 8.330 -7.409 1.00 87.25 185 LEU A CA 1
ATOM 1428 C C . LEU A 1 185 ? 16.689 8.300 -8.707 1.00 87.25 185 LEU A C 1
ATOM 1430 O O . LEU A 1 185 ? 15.472 8.198 -8.656 1.00 87.25 185 LEU A O 1
ATOM 1434 N N . VAL A 1 186 ? 17.352 8.287 -9.868 1.00 90.00 186 VAL A N 1
ATOM 1435 C CA . VAL A 1 186 ? 16.681 8.200 -11.177 1.00 90.00 186 VAL A CA 1
ATOM 1436 C C . VAL A 1 186 ? 15.882 6.903 -11.302 1.00 90.00 186 VAL A C 1
ATOM 1438 O O . VAL A 1 186 ? 14.740 6.914 -11.757 1.00 90.00 186 VAL A O 1
ATOM 1441 N N . GLN A 1 187 ? 16.451 5.775 -10.866 1.00 90.50 187 GLN A N 1
ATOM 1442 C CA . GLN A 1 187 ? 15.737 4.500 -10.881 1.00 90.50 187 GLN A CA 1
ATOM 1443 C C . GLN A 1 187 ? 14.579 4.486 -9.880 1.00 90.50 187 GLN A C 1
ATOM 1445 O O . GLN A 1 187 ? 13.503 3.992 -10.213 1.00 90.50 187 GLN A O 1
ATOM 1450 N N . ARG A 1 188 ? 14.773 5.045 -8.679 1.00 90.81 188 ARG A N 1
ATOM 1451 C CA . ARG A 1 188 ? 13.700 5.215 -7.690 1.00 90.81 188 ARG A CA 1
ATOM 1452 C C . ARG A 1 188 ? 12.540 6.025 -8.269 1.00 90.81 188 ARG A C 1
ATOM 1454 O O . ARG A 1 188 ? 11.395 5.602 -8.138 1.00 90.81 188 ARG A O 1
ATOM 1461 N N . ASP A 1 189 ? 12.822 7.155 -8.906 1.00 91.06 189 ASP A N 1
ATOM 1462 C CA . ASP A 1 189 ? 11.799 8.061 -9.439 1.00 91.06 189 ASP A CA 1
ATOM 1463 C C . ASP A 1 189 ? 11.067 7.428 -10.624 1.00 91.06 189 ASP A C 1
ATOM 1465 O O . ASP A 1 189 ? 9.842 7.497 -10.705 1.00 91.06 189 ASP A O 1
ATOM 1469 N N . PHE A 1 190 ? 11.793 6.710 -11.486 1.00 92.62 190 PHE A N 1
ATOM 1470 C CA . PHE A 1 190 ? 11.193 5.915 -12.555 1.00 92.62 190 PHE A CA 1
ATOM 1471 C C . PHE A 1 190 ? 10.228 4.853 -12.009 1.00 92.62 190 PHE A C 1
ATOM 1473 O O . PHE A 1 190 ? 9.096 4.744 -12.478 1.00 92.62 190 PHE A O 1
ATOM 1480 N N . ILE A 1 191 ? 10.644 4.100 -10.986 1.00 93.38 191 ILE A N 1
ATOM 1481 C CA . ILE A 1 191 ? 9.784 3.108 -10.329 1.00 93.38 191 ILE A CA 1
ATOM 1482 C C . ILE A 1 191 ? 8.586 3.787 -9.655 1.00 93.38 191 ILE A C 1
ATOM 1484 O O . ILE A 1 191 ? 7.471 3.292 -9.778 1.00 93.38 191 ILE A O 1
ATOM 1488 N N . SER A 1 192 ? 8.793 4.926 -8.992 1.00 92.88 192 SER A N 1
ATOM 1489 C CA . SER A 1 192 ? 7.718 5.682 -8.337 1.00 92.88 192 SER A CA 1
ATOM 1490 C C . SER A 1 192 ? 6.663 6.122 -9.348 1.00 92.88 192 SER A C 1
ATOM 1492 O O . SER A 1 192 ? 5.482 5.878 -9.133 1.00 92.88 192 SER A O 1
ATOM 1494 N N . GLY A 1 193 ? 7.083 6.652 -10.502 1.00 93.88 193 GLY A N 1
ATOM 1495 C CA . GLY A 1 193 ? 6.174 6.993 -11.597 1.00 93.88 193 GLY A CA 1
ATOM 1496 C C . GLY A 1 193 ? 5.407 5.782 -12.135 1.00 93.88 193 GLY A C 1
ATOM 1497 O O . GLY A 1 193 ? 4.207 5.877 -12.383 1.00 93.88 193 GLY A O 1
ATOM 1498 N N . MET A 1 194 ? 6.059 4.619 -12.258 1.00 95.38 194 MET A N 1
ATOM 1499 C CA . MET A 1 194 ? 5.365 3.383 -12.637 1.00 95.38 194 MET A CA 1
ATOM 1500 C C . MET A 1 194 ? 4.315 2.968 -11.604 1.00 95.38 194 MET A C 1
ATOM 1502 O O . MET A 1 194 ? 3.218 2.576 -11.997 1.00 95.38 194 MET A O 1
ATOM 1506 N N . VAL A 1 195 ? 4.628 3.048 -10.307 1.00 96.25 195 VAL A N 1
ATOM 1507 C CA . VAL A 1 195 ? 3.681 2.742 -9.225 1.00 96.25 195 VAL A CA 1
ATOM 1508 C C . VAL A 1 195 ? 2.498 3.710 -9.261 1.00 96.25 195 VAL A C 1
ATOM 1510 O O . VAL A 1 195 ? 1.365 3.247 -9.266 1.00 96.25 195 VAL A O 1
ATOM 1513 N N . THR A 1 196 ? 2.739 5.017 -9.397 1.00 96.00 196 THR A N 1
ATOM 1514 C CA . THR A 1 196 ? 1.683 6.037 -9.516 1.00 96.00 196 THR A CA 1
ATOM 1515 C C . THR A 1 196 ? 0.756 5.777 -10.702 1.00 96.00 196 THR A C 1
ATOM 1517 O O . THR A 1 196 ? -0.458 5.744 -10.533 1.00 96.00 196 THR A O 1
ATOM 1520 N N . ILE A 1 197 ? 1.298 5.537 -11.901 1.00 96.12 197 ILE A N 1
ATOM 1521 C CA . ILE A 1 197 ? 0.470 5.245 -13.086 1.00 96.12 197 ILE A CA 1
ATOM 1522 C C . ILE A 1 197 ? -0.316 3.941 -12.891 1.00 96.12 197 ILE A C 1
ATOM 1524 O O . ILE A 1 197 ? -1.474 3.847 -13.298 1.00 96.12 197 ILE A O 1
ATOM 1528 N N . SER A 1 198 ? 0.300 2.941 -12.256 1.00 97.12 198 SER A N 1
ATOM 1529 C CA . SER A 1 198 ? -0.375 1.676 -11.963 1.00 97.12 198 SER A CA 1
ATOM 1530 C C . SER A 1 198 ? -1.530 1.865 -10.982 1.00 97.12 198 SER A C 1
ATOM 1532 O O . SER A 1 198 ? -2.578 1.256 -11.172 1.00 97.12 198 SER A O 1
ATOM 1534 N N . ASP A 1 199 ? -1.360 2.719 -9.970 1.00 97.25 199 ASP A N 1
ATOM 1535 C CA . ASP A 1 199 ? -2.413 3.065 -9.014 1.00 97.25 199 ASP A CA 1
ATOM 1536 C C . ASP A 1 199 ? -3.547 3.855 -9.674 1.00 97.25 199 ASP A C 1
ATOM 1538 O O . ASP A 1 199 ? -4.713 3.554 -9.437 1.00 97.25 199 ASP A O 1
ATOM 1542 N N . TRP A 1 200 ? -3.245 4.786 -10.585 1.00 96.38 200 TRP A N 1
ATOM 1543 C CA . TRP A 1 200 ? -4.278 5.510 -11.336 1.00 96.38 200 TRP A CA 1
ATOM 1544 C C . TRP A 1 200 ? -5.155 4.571 -12.165 1.00 96.38 200 TRP A C 1
ATOM 1546 O O . TRP A 1 200 ? -6.378 4.651 -12.093 1.00 96.38 200 TRP A O 1
ATOM 1556 N N . ILE A 1 201 ? -4.542 3.645 -12.908 1.00 96.25 201 ILE A N 1
ATOM 1557 C CA . ILE A 1 201 ? -5.279 2.661 -13.712 1.00 96.25 201 ILE A CA 1
ATOM 1558 C C . ILE A 1 201 ? -6.001 1.648 -12.808 1.00 96.25 201 ILE A C 1
ATOM 1560 O O . ILE A 1 201 ? -7.160 1.338 -13.053 1.00 96.25 201 ILE A O 1
ATOM 1564 N N . GLY A 1 202 ? -5.357 1.150 -11.745 1.00 94.75 202 GLY A N 1
ATOM 1565 C CA . GLY A 1 202 ? -5.979 0.245 -10.764 1.00 94.75 202 GLY A CA 1
ATOM 1566 C C . GLY A 1 202 ? -7.111 0.900 -9.959 1.00 94.75 202 GLY A C 1
ATOM 1567 O O . GLY A 1 202 ? -7.990 0.229 -9.407 1.00 94.75 202 GLY A O 1
ATOM 1568 N N . SER A 1 203 ? -7.121 2.230 -9.910 1.00 92.88 203 SER A N 1
ATOM 1569 C CA . SER A 1 203 ? -8.168 3.023 -9.280 1.00 92.88 203 SER A CA 1
ATOM 1570 C C . SER A 1 203 ? -9.392 3.233 -10.174 1.00 92.88 203 SER A C 1
ATOM 1572 O O . SER A 1 203 ? -10.471 3.444 -9.626 1.00 92.88 203 SER A O 1
ATOM 1574 N N . ASP A 1 204 ? -9.263 3.096 -11.495 1.00 93.31 204 ASP A N 1
ATOM 1575 C CA . ASP A 1 204 ? -10.352 3.294 -12.457 1.00 93.31 204 ASP A CA 1
ATOM 1576 C C . ASP A 1 204 ? -11.446 2.220 -12.310 1.00 93.31 204 ASP A C 1
ATOM 1578 O O . ASP A 1 204 ? -11.234 1.034 -12.571 1.00 93.31 204 ASP A O 1
ATOM 1582 N N . GLU A 1 205 ? -12.638 2.644 -11.889 1.00 90.69 205 GLU A N 1
ATOM 1583 C CA . GLU A 1 205 ? -13.770 1.755 -11.609 1.00 90.69 205 GLU A CA 1
ATOM 1584 C C . GLU A 1 205 ? -14.411 1.152 -12.865 1.00 90.69 205 GLU A C 1
ATOM 1586 O O . GLU A 1 205 ? -15.133 0.161 -12.752 1.00 90.69 205 GLU A O 1
ATOM 1591 N N . SER A 1 206 ? -14.117 1.680 -14.060 1.00 90.06 206 SER A N 1
ATOM 1592 C CA . SER A 1 206 ? -14.545 1.055 -15.318 1.00 90.06 206 SER A CA 1
ATOM 1593 C C . SER A 1 206 ? -13.811 -0.262 -15.590 1.00 90.06 206 SER A C 1
ATOM 1595 O O . SER A 1 206 ? -14.379 -1.167 -16.201 1.00 90.06 206 SER A O 1
ATOM 1597 N N . PHE A 1 207 ? -12.577 -0.391 -15.089 1.00 88.50 207 PHE A N 1
ATOM 1598 C CA . PHE A 1 207 ? -11.786 -1.621 -15.150 1.00 88.50 207 PHE A CA 1
ATOM 1599 C C . PHE A 1 207 ? -11.844 -2.418 -13.844 1.00 88.50 207 PHE A C 1
ATOM 1601 O O . PHE A 1 207 ? -11.884 -3.645 -13.887 1.00 88.50 207 PHE A O 1
ATOM 1608 N N . PHE A 1 208 ? -11.861 -1.738 -12.691 1.00 91.31 208 PHE A N 1
ATOM 1609 C CA . PHE A 1 208 ? -11.791 -2.338 -11.355 1.00 91.31 208 PHE A CA 1
ATOM 1610 C C . PHE A 1 208 ? -12.910 -1.811 -10.441 1.00 91.31 208 PHE A C 1
ATOM 1612 O O . PHE A 1 208 ? -12.654 -0.948 -9.586 1.00 91.31 208 PHE A O 1
ATOM 1619 N N . PRO A 1 209 ? -14.147 -2.326 -10.592 1.00 89.94 209 PRO A N 1
ATOM 1620 C CA . PRO A 1 209 ? -15.299 -1.864 -9.828 1.00 89.94 209 PRO A CA 1
ATOM 1621 C C . PRO A 1 209 ? -15.077 -1.962 -8.317 1.00 89.94 209 PRO A C 1
ATOM 1623 O O . PRO A 1 209 ? -14.495 -2.928 -7.815 1.00 89.94 209 PRO A O 1
ATOM 1626 N N . ALA A 1 210 ? -15.607 -0.996 -7.565 1.00 87.56 210 ALA A N 1
ATOM 1627 C CA . ALA A 1 210 ? -15.524 -0.986 -6.105 1.00 87.56 210 ALA A CA 1
ATOM 1628 C C . ALA A 1 210 ? -16.262 -2.165 -5.439 1.00 87.56 210 ALA A C 1
ATOM 1630 O O . ALA A 1 210 ? -15.996 -2.470 -4.281 1.00 87.56 210 ALA A O 1
ATOM 1631 N N . THR A 1 211 ? -17.144 -2.863 -6.156 1.00 86.31 211 THR A N 1
ATOM 1632 C CA . THR A 1 211 ? -17.791 -4.110 -5.714 1.00 86.31 211 THR A CA 1
ATOM 1633 C C . THR A 1 211 ? -16.910 -5.353 -5.892 1.00 86.31 211 THR A C 1
ATOM 1635 O O . THR A 1 211 ? -17.273 -6.430 -5.420 1.00 86.31 211 THR A O 1
ATOM 1638 N N . GLY A 1 212 ? -15.743 -5.204 -6.522 1.00 82.06 212 GLY A N 1
ATOM 1639 C CA . GLY A 1 212 ? -14.844 -6.288 -6.900 1.00 82.06 212 GLY A CA 1
ATOM 1640 C C . GLY A 1 212 ? -15.054 -6.744 -8.342 1.00 82.06 212 GLY A C 1
ATOM 1641 O O . GLY A 1 212 ? -16.093 -6.508 -8.958 1.00 82.06 212 GLY A O 1
ATOM 1642 N N . LEU A 1 213 ? -14.033 -7.405 -8.888 1.00 77.56 213 LEU A N 1
ATOM 1643 C CA . LEU A 1 213 ? -14.134 -8.058 -10.190 1.00 77.56 213 LEU A CA 1
ATOM 1644 C C . LEU A 1 213 ? -15.079 -9.274 -10.127 1.00 77.56 213 LEU A C 1
ATOM 1646 O O . LEU A 1 213 ? -15.148 -9.938 -9.088 1.00 77.56 213 LEU A O 1
ATOM 1650 N N . PRO A 1 214 ? -15.778 -9.594 -11.232 1.00 69.94 214 PRO A N 1
ATOM 1651 C CA . PRO A 1 214 ? -16.549 -10.825 -11.359 1.00 69.94 214 PRO A CA 1
ATOM 1652 C C . PRO A 1 214 ? -15.728 -12.080 -10.986 1.00 69.94 214 PRO A C 1
ATOM 1654 O O . PRO A 1 214 ? -14.530 -12.123 -11.280 1.00 69.94 214 PRO A O 1
ATOM 1657 N N . PRO A 1 215 ? -16.335 -13.117 -10.368 1.00 61.03 215 PRO A N 1
ATOM 1658 C CA . PRO A 1 215 ? -15.614 -14.304 -9.882 1.00 61.03 215 PRO A CA 1
ATOM 1659 C C . PRO A 1 215 ? -14.862 -15.098 -10.961 1.00 61.03 215 PRO A C 1
ATOM 1661 O O . PRO A 1 215 ? -13.962 -15.871 -10.644 1.00 61.03 215 PRO A O 1
ATOM 1664 N N . ASP A 1 216 ? -15.260 -14.949 -12.222 1.00 65.44 216 ASP A N 1
ATOM 1665 C CA . ASP A 1 216 ? -14.674 -15.579 -13.404 1.00 65.44 216 ASP A CA 1
ATOM 1666 C C . ASP A 1 216 ? -13.411 -14.867 -13.915 1.00 65.44 216 ASP A C 1
ATOM 1668 O O . ASP A 1 216 ? -12.640 -15.456 -14.676 1.00 65.44 216 ASP A O 1
ATOM 1672 N N . ILE A 1 217 ? -13.145 -13.640 -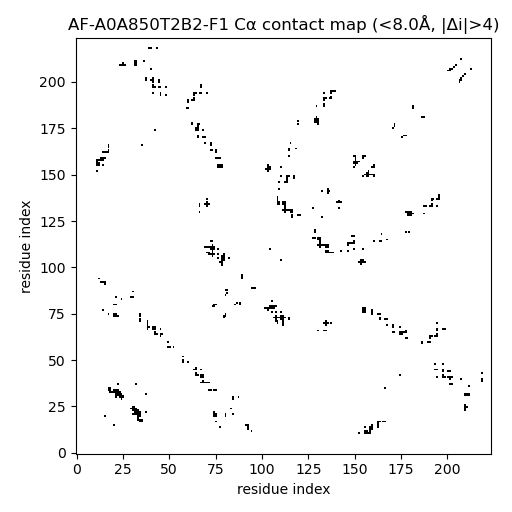13.457 1.00 61.47 217 ILE A N 1
ATOM 1673 C CA . ILE A 1 217 ? -11.891 -12.934 -13.721 1.00 61.47 217 ILE A CA 1
ATOM 1674 C C . ILE A 1 217 ? -10.899 -13.284 -12.612 1.00 61.47 217 ILE A C 1
ATOM 1676 O O . ILE A 1 217 ? -10.800 -12.608 -11.587 1.00 61.47 217 ILE A O 1
ATOM 1680 N N . ASP A 1 218 ? -10.129 -14.353 -12.821 1.00 57.34 218 ASP A N 1
ATOM 1681 C CA . ASP A 1 218 ? -8.988 -14.644 -11.957 1.00 57.34 218 ASP A CA 1
ATOM 1682 C C . ASP A 1 218 ? -7.831 -13.700 -12.316 1.00 57.34 218 ASP A C 1
ATOM 1684 O O . ASP A 1 218 ? -7.203 -13.798 -13.373 1.00 57.34 218 ASP A O 1
ATOM 1688 N N . THR A 1 219 ? -7.526 -12.766 -11.417 1.00 54.97 219 THR A N 1
ATOM 1689 C CA . THR A 1 219 ? -6.403 -11.837 -11.587 1.00 54.97 219 THR A CA 1
ATOM 1690 C C . THR A 1 219 ? -5.051 -12.550 -11.644 1.00 54.97 219 THR A C 1
ATOM 1692 O O . THR A 1 219 ? -4.077 -11.948 -12.070 1.00 54.97 219 THR A O 1
ATOM 1695 N N . ARG A 1 220 ? -4.969 -13.837 -11.277 1.00 54.09 220 ARG A N 1
ATOM 1696 C CA . ARG A 1 220 ? -3.748 -14.659 -11.353 1.00 54.09 220 ARG A CA 1
ATOM 1697 C C . ARG A 1 220 ? -3.466 -15.218 -12.756 1.00 54.09 220 ARG A C 1
ATOM 1699 O O . ARG A 1 220 ? -2.441 -15.858 -12.965 1.00 54.09 220 ARG A O 1
ATOM 1706 N N . VAL A 1 221 ? -4.335 -14.985 -13.746 1.00 45.41 221 VAL A N 1
ATOM 1707 C CA . VAL A 1 221 ? -4.254 -15.636 -15.076 1.00 45.41 221 VAL A CA 1
ATOM 1708 C C . VAL A 1 221 ? -3.077 -15.147 -15.936 1.00 45.41 221 VAL A C 1
ATOM 1710 O O . VAL A 1 221 ? -2.767 -15.743 -16.967 1.00 45.41 221 VAL A O 1
ATOM 1713 N N . PHE A 1 222 ? -2.334 -14.125 -15.510 1.00 43.75 222 PHE A N 1
ATOM 1714 C CA . PHE A 1 222 ? -1.207 -13.597 -16.286 1.00 43.75 222 PHE A CA 1
ATOM 1715 C C . PHE A 1 222 ? 0.144 -14.295 -16.030 1.00 43.75 222 PHE A C 1
ATOM 1717 O O . PHE A 1 222 ? 1.170 -13.782 -16.483 1.00 43.75 222 PHE A O 1
ATOM 1724 N N . GLU A 1 223 ? 0.172 -15.452 -15.358 1.00 39.62 223 GLU A N 1
ATOM 1725 C CA . GLU A 1 223 ? 1.383 -16.272 -15.130 1.00 39.62 223 GLU A CA 1
ATOM 1726 C C . GLU A 1 223 ? 1.948 -16.984 -16.378 1.00 39.62 223 GLU A C 1
ATOM 1728 O O . GLU A 1 223 ? 2.980 -17.647 -16.278 1.00 39.62 223 GLU A O 1
ATOM 1733 N N . LYS A 1 224 ? 1.337 -16.834 -17.558 1.00 34.06 224 LYS A N 1
ATOM 1734 C CA . LYS A 1 224 ? 1.883 -17.371 -18.818 1.00 34.06 224 LYS A CA 1
ATOM 1735 C C . LYS A 1 224 ? 2.642 -16.327 -19.631 1.00 34.06 224 LYS A C 1
ATOM 1737 O O . LYS A 1 224 ? 2.167 -15.170 -19.720 1.00 34.06 224 LYS A O 1
#

Organism: NCBI:txid2292

InterPro domains:
  IPR006483 CRISPR-associated Cas3-type, HD domain [PF18019] (37-208)
  IPR006483 CRISPR-associated Cas3-type, HD domain [PS51643] (28-201)
  IPR006483 CRISPR-associated Cas3-type, HD domain [TIGR01596] (37-203)
  IPR038257 CRISPR-associated Cas3-type HD domain superfamily [G3DSA:1.10.3210.30] (10-222)

Secondary structure (DSSP, 8-state):
-----------PPP---GGG-BS-B-TTSSB-SBHHHHHHHHHHHHHHHHHHS-HHHHHHTTTHHHHHTTTTGGGSSHHHHHHH-HHHHHTT-GGGTTSPTTSS---HHHHHHHHHHHHHTTS-TTS--HHHHHHHHTTS----S----TTSGGGT-HHHHHHHHHHHHHHHHHH-PPPS--S-HHHHHHHHHHHHHHHHHHH-TTTS-TT---TT--GGGGG-

Mean predicted aligned error: 7.23 Å

Solvent-accessible surface area (backbone atoms only — not comparable to full-atom values): 12184 Å² total; per-residue (Å²): 137,85,78,84,80,79,80,71,76,77,74,52,51,85,56,75,59,44,85,77,25,50,66,40,53,34,100,86,64,42,82,32,32,27,38,66,59,51,24,49,43,12,20,52,42,30,47,54,55,41,71,74,41,59,71,69,58,35,62,67,38,61,60,27,32,25,42,25,35,46,30,60,45,15,37,46,24,57,24,30,35,51,73,70,37,39,75,70,45,37,76,76,38,62,80,58,69,81,53,60,89,82,64,35,60,53,59,25,32,58,40,13,16,21,44,42,31,61,69,61,38,88,78,48,90,88,59,86,27,45,48,17,53,31,14,28,30,44,86,77,50,72,76,88,66,83,74,62,62,34,50,32,66,46,44,33,8,51,45,22,33,50,34,34,49,54,51,50,56,52,35,29,76,75,53,38,76,76,51,60,71,65,100,41,70,68,53,47,51,54,29,24,52,48,32,30,54,14,42,56,58,39,60,34,49,92,82,40,36,31,87,47,72,60,90,86,65,59,87,74,70,73,83,115